Protein AF-A0A2U3L285-F1 (afdb_monomer_lite)

Sequence (364 aa):
MKWLCEEKPSSVILSGVHSALFYQIPLDRLFTEQEVDEFVSLYQDPGAAEADLHRFFEANPKFLYVLGAYNGAVSELSFRSTRKDVAGRDTDLRLDFLLRHQRGAWDVVELKKPYPRRQGSYIVGPAARRKFSNDVMDAVAQLTTYLDELDRDSVRQELQRAGITVSYPQGIIIIGRDAELPSDERRALERNLPRSTKLVTYDDLLDLAKARTLVVTTYHLFRPLLDDDISGIPLTSFECLARAAELVARSQPPDESVCREIIQLVIRPIQVIQSNWQLSVAHFTSDDGDDRAIAQSDYSDVETHILSLERNWGCANLGRFLRFGRQSWNMRIQFDELVMAVSEQVGRFLQQNRRDAGEQVSRF

Radius of gyration: 27.24 Å; chains: 1; bounding box: 85×62×64 Å

Secondary structure (DSSP, 8-state):
--PPPPPPPPPP---S-------PPPGGGSPPHHHHHHHHHHHH-TT--HHHHHHHHHH-GGGGGGGTTEEEEEES-EEEEEEE-TTS-EEEEE-SEEEEETTS-EEEEEE--SS-SSSS-SEES-GGG-EE-HHHHHHHHHHHHHHHHHTSHHHHHHHHHTT---SS--EEEE---TTTS-HHHHHHHHTTS-TTEEEE-HHHHHHHHHHHHHHHHHHHHHHHHHTTT-TT----HHHHHHHHHHHHHHSSPPPHHHHHHHIIIIIHHHHHHHHHHHHHHHHHTTS---TTSSTTSS-HHHHHHHHHHHHHH--HHHHHHHHHTTS-S-HHHHHHHHHHHHHHHHHHHHHHHHHHHHHHHTT-

Foldseek 3Di:
DDDDDDDDDDDDDDPDDPPPPPPDDPPLLADDPVLLVVLVVQQPDPPHDLVNVLVSCVVVVSLVCLVDQFDDKDAFDKDWFPDADPVRHTDIATFGMWTQHPVGAIAGEAEDHQDDPDPAAQWDDDPVDIAGDPSVVVSLVSQVSVQVRCPDPVNQVVVVVVVRHHDLHAYEYEYHACVRVPPVSNVVRCVVGDPSYYYHYSVNSSLSNVLRNLVPVLCVVLVVVVPPPDPDDPDDSVNSLVSVVVVCVVDPDDPPVVVVVNCVSRVVNVVSVVVVVVVVVVVVVPDDDDDPPPPPPPCPVVVVVVVVVCVVPVCPPVVVVVVVVVDDPDPPVVVVVVVVVVVVVVVVVVVVVVVVVVVVVVVD

pLDDT: mean 72.13, std 25.25, range [31.56, 98.75]

Structure (mmCIF, N/CA/C/O backbone):
data_AF-A0A2U3L285-F1
#
_entry.id   AF-A0A2U3L285-F1
#
loop_
_atom_site.group_PDB
_atom_site.id
_atom_site.type_symbol
_atom_site.label_atom_id
_atom_site.label_alt_id
_atom_site.label_comp_id
_atom_site.label_asym_id
_atom_site.label_entity_id
_atom_site.label_seq_id
_atom_site.pdbx_PDB_ins_code
_atom_site.Cartn_x
_atom_site.Cartn_y
_atom_site.Cartn_z
_atom_site.occupancy
_atom_site.B_iso_or_equiv
_atom_site.auth_seq_id
_atom_site.auth_comp_id
_atom_site.auth_asym_id
_atom_site.auth_atom_id
_atom_site.pdbx_PDB_model_num
ATOM 1 N N . MET A 1 1 ? 22.436 22.367 29.235 1.00 36.06 1 MET A N 1
ATOM 2 C CA . MET A 1 1 ? 21.034 22.087 29.612 1.00 36.06 1 MET A CA 1
ATOM 3 C C . MET A 1 1 ? 20.988 20.717 30.259 1.00 36.06 1 MET A C 1
ATOM 5 O O . MET A 1 1 ? 21.432 19.758 29.647 1.00 36.06 1 MET A O 1
ATOM 9 N N . LYS A 1 2 ? 20.577 20.670 31.526 1.00 32.53 2 LYS A N 1
ATOM 10 C CA . LYS A 1 2 ? 20.613 19.505 32.415 1.00 32.53 2 LYS A CA 1
ATOM 11 C C . LYS A 1 2 ? 19.197 18.917 32.413 1.00 32.53 2 LYS A C 1
ATOM 13 O O . LYS A 1 2 ? 18.292 19.596 32.885 1.00 32.53 2 LYS A O 1
ATOM 18 N N . TRP A 1 3 ? 18.996 17.739 31.829 1.00 37.44 3 TRP A N 1
ATOM 19 C CA . TRP A 1 3 ? 17.708 17.042 31.893 1.00 37.44 3 TRP A CA 1
ATOM 20 C C . TRP A 1 3 ? 17.700 16.125 33.118 1.00 37.44 3 TRP A C 1
ATOM 22 O O . TRP A 1 3 ? 18.643 15.367 33.341 1.00 37.44 3 TRP A O 1
ATOM 32 N N . LEU A 1 4 ? 16.677 16.306 33.953 1.00 37.25 4 LEU A N 1
ATOM 33 C CA . LEU A 1 4 ? 16.418 15.579 35.192 1.00 37.25 4 LEU A CA 1
ATOM 34 C C . LEU A 1 4 ? 15.958 14.150 34.872 1.00 37.25 4 LEU A C 1
ATOM 36 O O . LEU A 1 4 ? 15.103 13.957 34.013 1.00 37.25 4 LEU A O 1
ATOM 40 N N . CYS A 1 5 ? 16.532 13.169 35.574 1.00 35.41 5 CYS A N 1
ATOM 41 C CA . CYS A 1 5 ? 16.035 11.797 35.617 1.00 35.41 5 CYS A CA 1
ATOM 42 C C . CYS A 1 5 ? 14.678 11.768 36.329 1.00 35.41 5 CYS A C 1
ATOM 44 O O . CYS A 1 5 ? 14.598 12.146 37.496 1.00 35.41 5 CYS A O 1
ATOM 46 N N . GLU A 1 6 ? 13.645 11.281 35.647 1.00 37.75 6 GLU A N 1
ATOM 47 C CA . GLU A 1 6 ? 12.403 10.838 36.280 1.00 37.75 6 GLU A CA 1
ATOM 48 C C . GLU A 1 6 ? 12.611 9.466 36.936 1.00 37.75 6 GLU A C 1
ATOM 50 O O . GLU A 1 6 ? 13.206 8.550 36.358 1.00 37.75 6 GLU A O 1
ATOM 55 N N . GLU A 1 7 ? 12.141 9.345 38.176 1.00 35.88 7 GLU A N 1
ATOM 56 C CA . GLU A 1 7 ? 12.157 8.119 38.967 1.00 35.88 7 GLU A CA 1
ATOM 57 C C . GLU A 1 7 ? 11.186 7.080 38.383 1.00 35.88 7 GLU A C 1
ATOM 59 O O . GLU A 1 7 ? 10.030 7.373 38.079 1.00 35.88 7 GLU A O 1
ATOM 64 N N . LYS A 1 8 ? 11.654 5.833 38.244 1.00 36.62 8 LYS A N 1
ATOM 65 C CA . LYS A 1 8 ? 10.809 4.686 37.886 1.00 36.62 8 LYS A CA 1
ATOM 66 C C . LYS A 1 8 ? 9.887 4.328 39.058 1.00 36.62 8 LYS A C 1
ATOM 68 O O . LYS A 1 8 ? 10.398 4.158 40.165 1.00 36.62 8 LYS A O 1
ATOM 73 N N . PRO A 1 9 ? 8.585 4.081 38.837 1.00 34.41 9 PRO A N 1
ATOM 74 C CA . PRO A 1 9 ? 7.753 3.466 39.859 1.00 34.41 9 PRO A CA 1
ATOM 75 C C . PRO A 1 9 ? 8.115 1.983 40.024 1.00 34.41 9 PRO A C 1
ATOM 77 O O . PRO A 1 9 ? 8.275 1.238 39.054 1.00 34.41 9 PRO A O 1
ATOM 80 N N . SER A 1 10 ? 8.247 1.576 41.282 1.00 36.00 10 SER A N 1
ATOM 81 C CA . SER A 1 10 ? 8.492 0.210 41.740 1.00 36.00 10 SER A CA 1
ATOM 82 C C . SER A 1 10 ? 7.378 -0.735 41.281 1.00 36.00 10 SER A C 1
ATOM 84 O O . SER A 1 10 ? 6.222 -0.556 41.662 1.00 36.00 10 SER A O 1
ATOM 86 N N . SER A 1 11 ? 7.708 -1.765 40.498 1.00 33.81 11 SER A N 1
ATOM 87 C CA . SER A 1 11 ? 6.777 -2.853 40.194 1.00 33.81 11 SER A CA 1
ATOM 88 C C . SER A 1 11 ? 6.825 -3.922 41.289 1.00 33.81 11 SER A C 1
ATOM 90 O O . SER A 1 11 ? 7.881 -4.449 41.639 1.00 33.81 11 SER A O 1
ATOM 92 N N . VAL A 1 12 ? 5.654 -4.248 41.834 1.00 31.56 12 VAL A N 1
ATOM 93 C CA . VAL A 1 12 ? 5.441 -5.415 42.695 1.00 31.56 12 VAL A CA 1
ATOM 94 C C . VAL A 1 12 ? 5.376 -6.645 41.791 1.00 31.56 12 VAL A C 1
ATOM 96 O O . VAL A 1 12 ? 4.501 -6.742 40.933 1.00 31.56 12 VAL A O 1
ATOM 99 N N . ILE A 1 13 ? 6.314 -7.577 41.962 1.00 36.91 13 ILE A N 1
ATOM 100 C CA . ILE A 1 13 ? 6.308 -8.866 41.264 1.00 36.91 13 ILE A CA 1
ATOM 101 C C . ILE A 1 13 ? 5.374 -9.801 42.035 1.00 36.91 13 ILE A C 1
ATOM 103 O O . ILE A 1 13 ? 5.749 -10.337 43.076 1.00 36.91 13 ILE A O 1
ATOM 107 N N . LEU A 1 14 ? 4.155 -9.997 41.529 1.00 34.69 14 LEU A N 1
ATOM 108 C CA . LEU A 1 14 ? 3.308 -11.117 41.935 1.00 34.69 14 LEU A CA 1
ATOM 109 C C . LEU A 1 14 ? 3.697 -12.340 41.099 1.00 34.69 14 LEU A C 1
ATOM 111 O O . LEU A 1 14 ? 3.414 -12.420 39.906 1.00 34.69 14 LEU A O 1
ATOM 115 N N . SER A 1 15 ? 4.398 -13.279 41.729 1.00 40.31 15 SER A N 1
ATOM 116 C CA . SER A 1 15 ? 4.707 -14.589 41.160 1.00 40.31 15 SER A CA 1
ATOM 117 C C . SER A 1 15 ? 3.445 -15.456 41.101 1.00 40.31 15 SER A C 1
ATOM 119 O O . SER A 1 15 ? 2.849 -15.720 42.143 1.00 40.31 15 SER A O 1
ATOM 121 N N . GLY A 1 16 ? 3.100 -15.966 39.915 1.00 46.84 16 GLY A N 1
ATOM 122 C CA . GLY A 1 16 ? 2.351 -17.225 39.809 1.00 46.84 16 GLY A CA 1
ATOM 123 C C . GLY A 1 16 ? 0.902 -17.190 39.317 1.00 46.84 16 GLY A C 1
ATOM 124 O O . GLY A 1 16 ? 0.157 -18.096 39.668 1.00 46.84 16 GLY A O 1
ATOM 125 N N . VAL A 1 17 ? 0.487 -16.229 38.485 1.00 44.59 17 VAL A N 1
ATOM 126 C CA . VAL A 1 17 ? -0.762 -16.370 37.708 1.00 44.59 17 VAL A CA 1
ATOM 127 C C . VAL A 1 17 ? -0.432 -16.142 36.241 1.00 44.59 17 VAL A C 1
ATOM 129 O O . VAL A 1 17 ? 0.084 -15.082 35.885 1.00 44.59 17 VAL A O 1
ATOM 132 N N . HIS A 1 18 ? -0.678 -17.150 35.399 1.00 43.28 18 HIS A N 1
ATOM 133 C CA . HIS A 1 18 ? -0.553 -17.038 33.950 1.00 43.28 18 HIS A CA 1
ATOM 134 C C . HIS A 1 18 ? -1.404 -15.856 33.487 1.00 43.28 18 HIS A C 1
ATOM 136 O O . HIS A 1 18 ? -2.629 -15.938 33.443 1.00 43.28 18 HIS A O 1
ATOM 142 N N . SER A 1 19 ? -0.750 -14.728 33.203 1.00 46.88 19 SER A N 1
ATOM 143 C CA . SER A 1 19 ? -1.409 -13.564 32.629 1.00 46.88 19 SER A CA 1
ATOM 144 C C . SER A 1 19 ? -1.884 -13.964 31.245 1.00 46.88 19 SER A C 1
ATOM 146 O O . SER A 1 19 ? -1.107 -13.957 30.290 1.00 46.88 19 SER A O 1
ATOM 148 N N . ALA A 1 20 ? -3.155 -14.350 31.145 1.00 50.00 20 ALA A N 1
ATOM 149 C CA . ALA A 1 20 ? -3.854 -14.357 29.878 1.00 50.00 20 ALA A CA 1
ATOM 150 C C . ALA A 1 20 ? -3.622 -12.974 29.261 1.00 50.00 20 ALA A C 1
ATOM 152 O O . ALA A 1 20 ? -3.962 -11.950 29.858 1.00 50.00 20 ALA A O 1
ATOM 153 N N . LEU A 1 21 ? -2.936 -12.934 28.120 1.00 45.53 21 LEU A N 1
ATOM 154 C CA . LEU A 1 21 ? -2.690 -11.700 27.389 1.00 45.53 21 LEU A CA 1
ATOM 155 C C . LEU A 1 21 ? -4.039 -11.211 26.859 1.00 45.53 21 LEU A C 1
ATOM 157 O O . LEU A 1 21 ? -4.455 -11.563 25.758 1.00 45.53 21 LEU A O 1
ATOM 161 N N . PHE A 1 22 ? -4.747 -10.424 27.668 1.00 53.19 22 PHE A N 1
ATOM 162 C CA . PHE A 1 22 ? -5.946 -9.724 27.238 1.00 53.19 22 PHE A CA 1
ATOM 163 C C . PHE A 1 22 ? -5.522 -8.673 26.214 1.00 53.19 22 PHE A C 1
ATOM 165 O O . PHE A 1 22 ? -4.976 -7.624 26.558 1.00 53.19 22 PHE A O 1
ATOM 172 N N . TYR A 1 23 ? -5.735 -8.975 24.935 1.00 63.00 23 TYR A N 1
ATOM 173 C CA . TYR A 1 23 ? -5.506 -8.017 23.865 1.00 63.00 23 TYR A CA 1
ATOM 174 C C . TYR A 1 23 ? -6.621 -6.970 23.908 1.00 63.00 23 TYR A C 1
ATOM 176 O O . TYR A 1 23 ? -7.725 -7.192 23.413 1.00 63.00 23 TYR A O 1
ATOM 184 N N . GLN A 1 24 ? -6.350 -5.832 24.545 1.00 72.56 24 GLN A N 1
ATOM 185 C CA . GLN A 1 24 ? -7.253 -4.689 24.497 1.00 72.56 24 GLN A CA 1
ATOM 186 C C . GLN A 1 24 ? -7.110 -4.017 23.133 1.00 72.56 24 GLN A C 1
ATOM 188 O O . GLN A 1 24 ? -6.035 -3.525 22.788 1.00 72.56 24 GLN A O 1
ATOM 193 N N . ILE A 1 25 ? -8.191 -4.007 22.352 1.00 79.06 25 ILE A N 1
ATOM 194 C CA . ILE A 1 25 ? -8.276 -3.214 21.125 1.00 79.06 25 ILE A CA 1
ATOM 195 C C . ILE A 1 25 ? -8.768 -1.820 21.529 1.00 79.06 25 ILE A C 1
ATOM 197 O O . ILE A 1 25 ? -9.888 -1.708 22.030 1.00 79.06 25 ILE A O 1
ATOM 201 N N . PRO A 1 26 ? -7.964 -0.760 21.344 1.00 83.06 26 PRO A N 1
ATOM 202 C CA . PRO A 1 26 ? -8.412 0.607 21.583 1.00 83.06 26 PRO A CA 1
ATOM 203 C C . PRO A 1 26 ? -9.659 0.944 20.750 1.00 83.06 26 PRO A C 1
ATOM 205 O O . PRO A 1 26 ? -9.755 0.527 19.594 1.00 83.06 26 PRO A O 1
ATOM 208 N N . LEU A 1 27 ? -10.610 1.694 21.322 1.00 81.88 27 LEU A N 1
ATOM 209 C CA . LEU A 1 27 ? -11.886 2.011 20.659 1.00 81.88 27 LEU A CA 1
ATOM 210 C C . LEU A 1 27 ? -11.698 2.777 19.338 1.00 81.88 27 LEU A C 1
ATOM 212 O O . LEU A 1 27 ? -12.462 2.587 18.399 1.00 81.88 27 LEU A O 1
ATOM 216 N N . ASP A 1 28 ? -10.647 3.589 19.234 1.00 84.50 28 ASP A N 1
ATOM 217 C CA . ASP A 1 28 ? -10.259 4.323 18.023 1.00 84.50 28 ASP A CA 1
ATOM 218 C C . ASP A 1 28 ? -9.787 3.411 16.878 1.00 84.50 28 ASP A C 1
ATOM 220 O O . ASP A 1 28 ? -9.695 3.847 15.731 1.00 84.50 28 ASP A O 1
ATOM 224 N N . ARG A 1 29 ? -9.524 2.127 17.154 1.00 87.12 29 ARG A N 1
ATOM 225 C CA . ARG A 1 29 ? -9.200 1.114 16.135 1.00 87.12 29 ARG A CA 1
ATOM 226 C C . ARG A 1 29 ? -10.405 0.330 15.637 1.00 87.12 29 ARG A C 1
ATOM 228 O O . ARG A 1 29 ? -10.240 -0.542 14.784 1.00 87.12 29 ARG A O 1
ATOM 235 N N . LEU A 1 30 ? -11.581 0.598 16.186 1.00 89.31 30 LEU A N 1
ATOM 236 C CA . LEU A 1 30 ? -12.820 -0.044 15.781 1.00 89.31 30 LEU A CA 1
ATOM 237 C C . LEU A 1 30 ? -13.414 0.693 14.589 1.00 89.31 30 LEU A C 1
ATOM 239 O O . LEU A 1 30 ? -13.241 1.904 14.454 1.00 89.31 30 LEU A O 1
ATOM 243 N N . PHE A 1 31 ? -14.108 -0.036 13.724 1.00 92.31 31 PHE A N 1
ATOM 244 C CA . PHE A 1 31 ? -14.738 0.534 12.539 1.00 92.31 31 PHE A CA 1
ATOM 245 C C . PHE A 1 31 ? -16.209 0.811 12.814 1.00 92.31 31 PHE A C 1
ATOM 247 O O . PHE A 1 31 ? -16.916 -0.030 13.372 1.00 92.31 31 PHE A O 1
ATOM 254 N N . THR A 1 32 ? -16.662 1.987 12.407 1.00 90.94 32 THR A N 1
ATOM 255 C CA . THR A 1 32 ? -18.086 2.294 12.305 1.00 90.94 32 THR A CA 1
ATOM 256 C C . THR A 1 32 ? -18.655 1.678 11.028 1.00 90.94 32 THR A C 1
ATOM 258 O O . THR A 1 32 ? -17.924 1.428 10.070 1.00 90.94 32 THR A O 1
ATOM 261 N N . GLU A 1 33 ? -19.965 1.439 11.000 1.00 88.94 33 GLU A N 1
ATOM 262 C CA . GLU A 1 33 ? -20.656 0.963 9.794 1.00 88.94 33 GLU A CA 1
ATOM 263 C C . GLU A 1 33 ? -20.477 1.947 8.628 1.00 88.94 33 GLU A C 1
ATOM 265 O O . GLU A 1 33 ? -20.114 1.541 7.530 1.00 88.94 33 GLU A O 1
ATOM 270 N N . GLN A 1 34 ? -20.580 3.251 8.907 1.00 92.94 34 GLN A N 1
ATOM 271 C CA . GLN A 1 34 ? -20.397 4.308 7.913 1.00 92.94 34 GLN A CA 1
ATOM 272 C C . GLN A 1 34 ? -19.009 4.281 7.254 1.00 92.94 34 GLN A C 1
ATOM 274 O O . GLN A 1 34 ? -18.918 4.405 6.037 1.00 92.94 34 GLN A O 1
ATOM 279 N N . GLU A 1 35 ? -17.930 4.106 8.024 1.00 95.25 35 GLU A N 1
ATOM 280 C CA . GLU A 1 35 ? -16.570 4.021 7.464 1.00 95.25 35 GLU A CA 1
ATOM 281 C C . GLU A 1 35 ? -16.388 2.776 6.587 1.00 95.25 35 GLU A C 1
ATOM 283 O O . GLU A 1 35 ? -15.675 2.817 5.585 1.00 95.25 35 GLU A O 1
ATOM 288 N N . VAL A 1 36 ? -17.018 1.657 6.965 1.00 95.56 36 VAL A N 1
ATOM 289 C CA . VAL A 1 36 ? -16.997 0.425 6.168 1.00 95.56 36 VAL A CA 1
ATOM 290 C C . VAL A 1 36 ? -17.770 0.622 4.866 1.00 95.56 36 VAL A C 1
ATOM 292 O O . VAL A 1 36 ? -17.262 0.256 3.808 1.00 95.56 36 VAL A O 1
ATOM 295 N N . ASP A 1 37 ? -18.950 1.234 4.916 1.00 95.94 37 ASP A N 1
ATOM 296 C CA . ASP A 1 37 ? -19.772 1.499 3.732 1.00 95.94 37 ASP A CA 1
ATOM 297 C C . ASP A 1 37 ? -19.118 2.511 2.784 1.00 95.94 37 ASP A C 1
ATOM 299 O O . ASP A 1 37 ? -19.163 2.334 1.563 1.00 95.94 37 ASP A O 1
ATOM 303 N N . GLU A 1 38 ? -18.466 3.543 3.326 1.00 97.56 38 GLU A N 1
ATOM 304 C CA . GLU A 1 38 ? -17.671 4.497 2.550 1.00 97.56 38 GLU A CA 1
ATOM 305 C C . GLU A 1 38 ? -16.506 3.788 1.851 1.00 97.56 38 GLU A C 1
ATOM 307 O O . GLU A 1 38 ? -16.334 3.945 0.639 1.00 97.56 38 GLU A O 1
ATOM 312 N N . PHE A 1 39 ? -15.758 2.945 2.575 1.00 98.12 39 PHE A N 1
ATOM 313 C CA . PHE A 1 39 ? -14.674 2.155 1.992 1.00 98.12 39 PHE A CA 1
ATOM 314 C C . PHE A 1 39 ? -15.177 1.265 0.853 1.00 98.12 39 PHE A C 1
ATOM 316 O O . PHE A 1 39 ? -14.605 1.275 -0.238 1.00 98.12 39 PHE A O 1
ATOM 323 N N . VAL A 1 40 ? -16.266 0.525 1.093 1.00 97.94 40 VAL A N 1
ATOM 324 C CA . VAL A 1 40 ? -16.889 -0.370 0.108 1.00 97.94 40 VAL A CA 1
ATOM 325 C C . VAL A 1 40 ? -17.327 0.398 -1.129 1.00 97.94 40 VAL A C 1
ATOM 327 O O . VAL A 1 40 ? -16.983 0.001 -2.240 1.00 97.94 40 VAL A O 1
ATOM 330 N N . SER A 1 41 ? -18.035 1.510 -0.943 1.00 98.06 41 SER A N 1
ATOM 331 C CA . SER A 1 41 ? -18.487 2.362 -2.045 1.00 98.06 41 SER A CA 1
ATOM 332 C C . SER A 1 41 ? -17.308 2.846 -2.886 1.00 98.06 41 SER A C 1
ATOM 334 O O . SER A 1 41 ? -17.378 2.840 -4.114 1.00 98.06 41 SER A O 1
ATOM 336 N N . LEU A 1 42 ? -16.205 3.205 -2.227 1.00 97.88 42 LEU A N 1
ATOM 337 C CA . LEU A 1 42 ? -15.024 3.744 -2.876 1.00 97.88 42 LEU A CA 1
ATOM 338 C C . LEU A 1 42 ? -14.265 2.703 -3.707 1.00 97.88 42 LEU A C 1
ATOM 340 O O . LEU A 1 42 ? -13.983 2.955 -4.875 1.00 97.88 42 LEU A O 1
ATOM 344 N N . TYR A 1 43 ? -13.925 1.535 -3.151 1.00 96.62 43 TYR A N 1
ATOM 345 C CA . TYR A 1 43 ? -13.143 0.552 -3.916 1.00 96.62 43 TYR A CA 1
ATOM 346 C C . TYR A 1 43 ? -13.993 -0.214 -4.945 1.00 96.62 43 TYR A C 1
ATOM 348 O O . TYR A 1 43 ? -13.449 -0.790 -5.891 1.00 96.62 43 TYR A O 1
ATOM 356 N N . GLN A 1 44 ? -15.321 -0.235 -4.785 1.00 96.88 44 GLN A N 1
ATOM 357 C CA . GLN A 1 44 ? -16.221 -0.840 -5.765 1.00 96.88 44 GLN A CA 1
ATOM 358 C C . GLN A 1 44 ? -16.485 0.056 -6.972 1.00 96.88 44 GLN A C 1
ATOM 360 O O . GLN A 1 44 ? -16.833 -0.492 -8.019 1.00 96.88 44 GLN A O 1
ATOM 365 N N . ASP A 1 45 ? -16.287 1.372 -6.877 1.00 97.06 45 ASP A N 1
ATOM 366 C CA . ASP A 1 45 ? -16.431 2.280 -8.012 1.00 97.06 45 ASP A CA 1
ATOM 367 C C . ASP A 1 45 ? -15.290 2.078 -9.035 1.00 97.06 45 ASP A C 1
ATOM 369 O O . ASP A 1 45 ? -14.129 2.385 -8.745 1.00 97.06 45 ASP A O 1
ATOM 373 N N . PRO A 1 46 ? -15.574 1.606 -10.267 1.00 94.88 46 PRO A N 1
ATOM 374 C CA . PRO A 1 46 ? -14.560 1.491 -11.317 1.00 94.88 46 PRO A CA 1
ATOM 375 C C . PRO A 1 46 ? -13.955 2.835 -11.741 1.00 94.88 46 PRO A C 1
ATOM 377 O O . PRO A 1 46 ? -12.883 2.865 -12.354 1.00 94.88 46 PRO A O 1
ATOM 380 N N . GLY A 1 47 ? -14.645 3.939 -11.442 1.00 95.62 47 GLY A N 1
ATOM 381 C CA . GLY A 1 47 ? -14.193 5.307 -11.660 1.00 95.62 47 GLY A CA 1
ATOM 382 C C . GLY A 1 47 ? -13.242 5.837 -10.587 1.00 95.62 47 GLY A C 1
ATOM 383 O O . GLY A 1 47 ? -12.575 6.841 -10.853 1.00 95.62 47 GLY A O 1
ATOM 384 N N . ALA A 1 48 ? -13.121 5.167 -9.435 1.00 96.25 48 ALA A N 1
ATOM 385 C CA . ALA A 1 48 ? -12.297 5.639 -8.329 1.00 96.25 48 ALA A CA 1
ATOM 386 C C . ALA A 1 48 ? -10.833 5.826 -8.754 1.00 96.25 48 ALA A C 1
ATOM 388 O O . ALA A 1 48 ? -10.186 4.953 -9.358 1.00 96.25 48 ALA A O 1
ATOM 389 N N . ALA A 1 49 ? -10.287 7.001 -8.451 1.00 96.56 49 ALA A N 1
ATOM 390 C CA . ALA A 1 49 ? -8.876 7.273 -8.629 1.00 96.56 49 ALA A CA 1
ATOM 391 C C . ALA A 1 49 ? -8.075 6.741 -7.436 1.00 96.56 49 ALA A C 1
ATOM 393 O O . ALA A 1 49 ? -8.552 6.650 -6.309 1.00 96.56 49 ALA A O 1
ATOM 394 N N . GLU A 1 50 ? -6.795 6.460 -7.673 1.00 97.19 50 GLU A N 1
ATOM 395 C CA . GLU A 1 50 ? -5.847 6.096 -6.610 1.00 97.19 50 GLU A CA 1
ATOM 396 C C . GLU A 1 50 ? -5.754 7.199 -5.541 1.00 97.19 50 GLU A C 1
ATOM 398 O O . GLU A 1 50 ? -5.678 6.912 -4.353 1.00 97.19 50 GLU A O 1
ATOM 403 N N . ALA A 1 51 ? -5.880 8.466 -5.953 1.00 98.00 51 ALA A N 1
ATOM 404 C CA . ALA A 1 51 ? -5.931 9.613 -5.051 1.00 98.00 51 ALA A CA 1
ATOM 405 C C . ALA A 1 51 ? -7.164 9.613 -4.128 1.00 98.00 51 ALA A C 1
ATOM 407 O O . ALA A 1 51 ? -7.085 10.123 -3.013 1.00 98.00 51 ALA A O 1
ATOM 408 N N . ASP A 1 52 ? -8.297 9.053 -4.562 1.00 98.19 52 ASP A N 1
ATOM 409 C CA . ASP A 1 52 ? -9.486 8.949 -3.710 1.00 98.19 52 ASP A CA 1
ATOM 410 C C . ASP A 1 52 ? -9.246 7.933 -2.587 1.00 98.19 52 ASP A C 1
ATOM 412 O O . ASP A 1 52 ? -9.496 8.229 -1.420 1.00 98.19 52 ASP A O 1
ATOM 416 N N . LEU A 1 53 ? -8.660 6.780 -2.929 1.00 98.38 53 LEU A N 1
ATOM 417 C CA . LEU A 1 53 ? -8.256 5.744 -1.970 1.00 98.38 53 LEU A CA 1
ATOM 418 C C . LEU A 1 53 ? -7.183 6.248 -1.005 1.00 98.38 53 LEU A C 1
ATOM 420 O O . LEU A 1 53 ? -7.267 5.986 0.192 1.00 98.38 53 LEU A O 1
ATOM 424 N N . HIS A 1 54 ? -6.206 7.005 -1.507 1.00 98.56 54 HIS A N 1
ATOM 425 C CA . HIS A 1 54 ? -5.194 7.639 -0.668 1.00 98.56 54 HIS A CA 1
ATOM 426 C C . HIS A 1 54 ? -5.853 8.549 0.374 1.00 98.56 54 HIS A C 1
ATOM 428 O O . HIS A 1 54 ? -5.664 8.337 1.570 1.00 98.56 54 HIS A O 1
ATOM 434 N N . ARG A 1 55 ? -6.697 9.498 -0.056 1.00 98.56 55 ARG A N 1
ATOM 435 C CA . ARG A 1 55 ? -7.411 10.407 0.859 1.00 98.56 55 ARG A CA 1
ATOM 436 C C . ARG A 1 55 ? -8.239 9.652 1.893 1.00 98.56 55 ARG A C 1
ATOM 438 O O . ARG A 1 55 ? -8.246 10.030 3.062 1.00 98.56 55 ARG A O 1
ATOM 445 N N . PHE A 1 56 ? -8.896 8.568 1.482 1.00 98.50 56 PHE A N 1
ATOM 446 C CA . PHE A 1 56 ? -9.649 7.723 2.401 1.00 98.50 56 PHE A CA 1
ATOM 447 C C . PHE A 1 56 ? -8.756 7.099 3.481 1.00 98.50 56 PHE A C 1
ATOM 449 O O . PHE A 1 56 ? -9.085 7.190 4.662 1.00 98.50 56 PHE A O 1
ATOM 456 N N . PHE A 1 57 ? -7.621 6.495 3.115 1.00 98.50 57 PHE A N 1
ATOM 457 C CA . PHE A 1 57 ? -6.717 5.873 4.090 1.00 98.50 57 PHE A CA 1
ATOM 458 C C . PHE A 1 57 ? -5.946 6.882 4.943 1.00 98.50 57 PHE A C 1
ATOM 460 O O . PHE A 1 57 ? -5.604 6.571 6.081 1.00 98.50 57 PHE A O 1
ATOM 467 N N . GLU A 1 58 ? -5.700 8.086 4.433 1.00 98.25 58 GLU A N 1
ATOM 468 C CA . GLU A 1 58 ? -5.135 9.183 5.217 1.00 98.25 58 GLU A CA 1
ATOM 469 C C . GLU A 1 58 ? -6.109 9.640 6.311 1.00 98.25 58 GLU A C 1
ATOM 471 O O . GLU A 1 58 ? -5.708 9.804 7.464 1.00 98.25 58 GLU A O 1
ATOM 476 N N . ALA A 1 59 ? -7.398 9.767 5.979 1.00 97.88 59 ALA A N 1
ATOM 477 C CA . ALA A 1 59 ? -8.445 10.074 6.951 1.00 97.88 59 ALA A CA 1
ATOM 478 C C . ALA A 1 59 ? -8.745 8.892 7.894 1.00 97.88 59 ALA A C 1
ATOM 480 O O . ALA A 1 59 ? -9.078 9.098 9.061 1.00 97.88 59 ALA A O 1
ATOM 481 N N . ASN A 1 60 ? -8.592 7.653 7.411 1.00 97.69 60 ASN A N 1
ATOM 482 C CA . ASN A 1 60 ? -8.956 6.424 8.119 1.00 97.69 60 ASN A CA 1
ATOM 483 C C . ASN A 1 60 ? -7.788 5.414 8.204 1.00 97.69 60 ASN A C 1
ATOM 485 O O . ASN A 1 60 ? -7.920 4.263 7.764 1.00 97.69 60 ASN A O 1
ATOM 489 N N . PRO A 1 61 ? -6.648 5.762 8.833 1.00 97.75 61 PRO A N 1
ATOM 490 C CA . PRO A 1 61 ? -5.440 4.927 8.808 1.00 97.75 61 PRO A CA 1
ATOM 491 C C . PRO A 1 61 ? -5.608 3.589 9.542 1.00 97.75 61 PRO A C 1
ATOM 493 O O . PRO A 1 61 ? -4.832 2.654 9.337 1.00 97.75 61 PRO A O 1
ATOM 496 N N . LYS A 1 62 ? -6.654 3.445 10.367 1.00 96.31 62 LYS A N 1
ATOM 497 C CA . LYS A 1 62 ? -6.998 2.182 11.033 1.00 96.31 62 LYS A CA 1
ATOM 498 C C . LYS A 1 62 ? -7.302 1.037 10.067 1.00 96.31 62 LYS A C 1
ATOM 500 O O . LYS A 1 62 ? -7.046 -0.109 10.437 1.00 96.31 62 LYS A O 1
ATOM 505 N N . PHE A 1 63 ? -7.743 1.326 8.837 1.00 97.62 63 PHE A N 1
ATOM 506 C CA . PHE A 1 63 ? -7.843 0.309 7.787 1.00 97.62 63 PHE A CA 1
ATOM 507 C C . PHE A 1 63 ? -6.472 -0.252 7.414 1.00 97.62 63 PHE A C 1
ATOM 509 O O . PHE A 1 63 ? -6.344 -1.451 7.226 1.00 97.62 63 PHE A O 1
ATOM 516 N N . LEU A 1 64 ? -5.414 0.561 7.395 1.00 98.12 64 LEU A N 1
ATOM 517 C CA . LEU A 1 64 ? -4.058 0.064 7.145 1.00 98.12 64 LEU A CA 1
ATOM 518 C C . LEU A 1 64 ? -3.506 -0.704 8.355 1.00 98.12 64 LEU A C 1
ATOM 520 O O . LEU A 1 64 ? -2.755 -1.666 8.210 1.00 98.12 64 LEU A O 1
ATOM 524 N N . TYR A 1 65 ? -3.938 -0.361 9.572 1.00 96.88 65 TYR A N 1
ATOM 525 C CA . TYR A 1 65 ? -3.533 -1.088 10.780 1.00 96.88 65 TYR A CA 1
ATOM 526 C C . TYR A 1 65 ? -4.104 -2.506 10.870 1.00 96.88 65 TYR A C 1
ATOM 528 O O . TYR A 1 65 ? -3.731 -3.250 11.783 1.00 96.88 65 TYR A O 1
ATOM 536 N N . VAL A 1 66 ? -5.018 -2.912 9.982 1.00 95.69 66 VAL A N 1
ATOM 537 C CA . VAL A 1 66 ? -5.499 -4.303 9.936 1.00 95.69 66 VAL A CA 1
ATOM 538 C C . VAL A 1 66 ? -4.491 -5.268 9.332 1.00 95.69 66 VAL A C 1
ATOM 540 O O . VAL A 1 66 ? -4.553 -6.460 9.615 1.00 95.69 66 VAL A O 1
ATOM 543 N N . LEU A 1 67 ? -3.506 -4.744 8.601 1.00 96.25 67 LEU A N 1
ATOM 544 C CA . LEU A 1 67 ? -2.466 -5.516 7.923 1.00 96.25 67 LEU A CA 1
ATOM 545 C C . LEU A 1 67 ? -1.466 -6.191 8.873 1.00 96.25 67 LEU A C 1
ATOM 547 O O . LEU A 1 67 ? -0.718 -7.070 8.445 1.00 96.25 67 LEU A O 1
ATOM 551 N N . GLY A 1 68 ? -1.430 -5.786 10.145 1.00 94.94 68 GLY A N 1
ATOM 552 C CA . GLY A 1 68 ? -0.480 -6.296 11.128 1.00 94.94 68 GLY A CA 1
ATOM 553 C C . GLY A 1 68 ? -0.555 -5.565 12.466 1.00 94.94 68 GLY A C 1
ATOM 554 O O . GLY A 1 68 ? -1.553 -4.925 12.800 1.00 94.94 68 GLY A O 1
ATOM 555 N N . ALA A 1 69 ? 0.518 -5.645 13.252 1.00 94.25 69 ALA A N 1
ATOM 556 C CA . ALA A 1 69 ? 0.629 -4.959 14.538 1.00 94.25 69 ALA A CA 1
ATOM 557 C C . ALA A 1 69 ? 1.137 -3.517 14.357 1.00 94.25 69 ALA A C 1
ATOM 559 O O . ALA A 1 69 ? 2.167 -3.132 14.909 1.00 94.25 69 ALA A O 1
ATOM 560 N N . TYR A 1 70 ? 0.415 -2.713 13.575 1.00 96.50 70 TYR A N 1
ATOM 561 C CA . TYR A 1 70 ? 0.759 -1.312 13.318 1.00 96.50 70 TYR A CA 1
ATOM 562 C C . TYR A 1 70 ? 0.078 -0.358 14.312 1.00 96.50 70 TYR A C 1
ATOM 564 O O . TYR A 1 70 ? -0.963 -0.669 14.904 1.00 96.50 70 TYR A O 1
ATOM 572 N N . ASN A 1 71 ? 0.695 0.796 14.566 1.00 95.62 71 ASN A N 1
ATOM 573 C CA . ASN A 1 71 ? 0.197 1.820 15.492 1.00 95.62 71 ASN A CA 1
ATOM 574 C C . ASN A 1 71 ? 0.483 3.266 15.069 1.00 95.62 71 ASN A C 1
ATOM 576 O O . ASN A 1 71 ? 0.446 4.172 15.903 1.00 95.62 71 ASN A O 1
ATOM 580 N N . GLY A 1 72 ? 0.808 3.471 13.802 1.00 96.81 72 GLY A N 1
ATOM 581 C CA . GLY A 1 72 ? 1.024 4.783 13.221 1.00 96.81 72 GLY A CA 1
ATOM 582 C C . GLY A 1 72 ? 1.118 4.664 11.711 1.00 96.81 72 GLY A C 1
ATOM 583 O O . GLY A 1 72 ? 1.529 3.619 11.204 1.00 96.81 72 GLY A O 1
ATOM 584 N N . ALA A 1 73 ? 0.737 5.726 11.018 1.00 98.19 73 ALA A N 1
ATOM 585 C CA . ALA A 1 73 ? 0.906 5.876 9.586 1.00 98.19 73 ALA A CA 1
ATOM 586 C C . ALA A 1 73 ? 1.462 7.274 9.294 1.00 98.19 73 ALA A C 1
ATOM 588 O O . ALA A 1 73 ? 1.163 8.221 10.022 1.00 98.19 73 ALA A O 1
ATOM 589 N N . VAL A 1 74 ? 2.273 7.390 8.247 1.00 98.25 74 VAL A N 1
ATOM 590 C CA . VAL A 1 74 ? 2.692 8.665 7.651 1.00 98.25 74 VAL A CA 1
ATOM 591 C C . VAL A 1 74 ? 2.361 8.585 6.170 1.00 98.25 74 VAL A C 1
ATOM 593 O O . VAL A 1 74 ? 2.831 7.659 5.510 1.00 98.25 74 VAL A O 1
ATOM 596 N N . SER A 1 75 ? 1.547 9.515 5.678 1.00 98.19 75 SER A N 1
ATOM 597 C CA . SER A 1 75 ? 1.198 9.656 4.263 1.00 98.19 75 SER A CA 1
ATOM 598 C C . SER A 1 75 ? 2.240 10.497 3.522 1.00 98.19 75 SER A C 1
ATOM 600 O O . SER A 1 75 ? 2.902 11.356 4.109 1.00 98.19 75 SER A O 1
ATOM 602 N N . GLU A 1 76 ? 2.388 10.241 2.223 1.00 96.69 76 GLU A N 1
ATOM 603 C CA . GLU A 1 76 ? 3.082 11.110 1.261 1.00 96.69 76 GLU A CA 1
ATOM 604 C C . GLU A 1 76 ? 4.540 11.472 1.607 1.00 96.69 76 GLU A C 1
ATOM 606 O O . GLU A 1 76 ? 5.058 12.510 1.171 1.00 96.69 76 GLU A O 1
ATOM 611 N N . LEU A 1 77 ? 5.236 10.616 2.363 1.00 97.12 77 LEU A N 1
ATOM 612 C CA . LEU A 1 77 ? 6.626 10.862 2.735 1.00 97.12 77 LEU A CA 1
ATOM 613 C C . LEU A 1 77 ? 7.499 10.922 1.480 1.00 97.12 77 LEU A C 1
ATOM 615 O O . LEU A 1 77 ? 7.596 9.951 0.728 1.00 97.12 77 LEU A O 1
ATOM 619 N N . SER A 1 78 ? 8.189 12.047 1.309 1.00 97.75 78 SER A N 1
ATOM 620 C CA . SER A 1 78 ? 9.165 12.235 0.242 1.00 97.75 78 SER A CA 1
ATOM 621 C C . SER A 1 78 ? 10.586 12.266 0.791 1.00 97.75 78 SER A C 1
ATOM 623 O O . SER A 1 78 ? 10.828 12.849 1.847 1.00 97.75 78 SER A O 1
ATOM 625 N N . PHE A 1 79 ? 11.525 11.658 0.073 1.00 97.06 79 PHE A N 1
ATOM 626 C CA . PHE A 1 79 ? 12.951 11.694 0.399 1.00 97.06 79 PHE A CA 1
ATOM 627 C C . PHE A 1 79 ? 13.793 11.693 -0.876 1.00 97.06 79 PHE A C 1
ATOM 629 O O . PHE A 1 79 ? 13.347 11.250 -1.941 1.00 97.06 79 PHE A O 1
ATOM 636 N N . ARG A 1 80 ? 15.028 12.187 -0.774 1.00 96.50 80 ARG A N 1
ATOM 637 C CA . ARG A 1 80 ? 15.918 12.265 -1.931 1.00 96.50 80 ARG A CA 1
ATOM 638 C C . ARG A 1 80 ? 16.443 10.881 -2.303 1.00 96.50 80 ARG A C 1
ATOM 640 O O . ARG A 1 80 ? 17.091 10.215 -1.497 1.00 96.50 80 ARG A O 1
ATOM 647 N N . SER A 1 81 ? 16.220 10.481 -3.550 1.00 96.50 81 SER A N 1
ATOM 648 C CA . SER A 1 81 ? 16.797 9.265 -4.119 1.00 96.50 81 SER A CA 1
ATOM 649 C C . SER A 1 81 ? 18.304 9.407 -4.286 1.00 96.50 81 SER A C 1
ATOM 651 O O . SER A 1 81 ? 18.810 10.450 -4.707 1.00 96.50 81 SER A O 1
ATOM 653 N N . THR A 1 82 ? 19.035 8.324 -4.048 1.00 94.88 82 THR A N 1
ATOM 654 C CA . THR A 1 82 ? 20.437 8.219 -4.473 1.00 94.88 82 THR A CA 1
ATOM 655 C C . THR A 1 82 ? 20.555 7.931 -5.973 1.00 94.88 82 THR A C 1
ATOM 657 O O . THR A 1 82 ? 21.628 8.106 -6.558 1.00 94.88 82 THR A O 1
ATOM 660 N N . ARG A 1 83 ? 19.451 7.532 -6.623 1.00 94.12 83 ARG A N 1
ATOM 661 C CA . ARG A 1 83 ? 19.379 7.302 -8.070 1.00 94.12 83 ARG A CA 1
ATOM 662 C C . ARG A 1 83 ? 19.152 8.616 -8.810 1.00 94.12 83 ARG A C 1
ATOM 664 O O . ARG A 1 83 ? 18.338 9.454 -8.422 1.00 94.12 83 ARG A O 1
ATOM 671 N N . LYS A 1 84 ? 19.860 8.764 -9.928 1.00 93.44 84 LYS A N 1
ATOM 672 C CA . LYS A 1 84 ? 19.651 9.855 -10.881 1.00 93.44 84 LYS A CA 1
ATOM 673 C C . LYS A 1 84 ? 18.640 9.440 -11.947 1.00 93.44 84 LYS A C 1
ATOM 675 O O . LYS A 1 84 ? 18.560 8.260 -12.291 1.00 93.44 84 LYS A O 1
ATOM 680 N N . ASP A 1 85 ? 17.898 10.403 -12.489 1.00 92.81 85 ASP A N 1
ATOM 681 C CA . ASP A 1 85 ? 17.063 10.159 -13.668 1.00 92.81 85 ASP A CA 1
ATOM 682 C C . ASP A 1 85 ? 17.909 9.926 -14.935 1.00 92.81 85 ASP A C 1
ATOM 684 O O . ASP A 1 85 ? 19.140 10.002 -14.927 1.00 92.81 85 ASP A O 1
ATOM 688 N N . VAL A 1 86 ? 17.237 9.672 -16.062 1.00 93.31 86 VAL A N 1
ATOM 689 C CA . VAL A 1 86 ? 17.879 9.455 -17.373 1.00 93.31 86 VAL A CA 1
ATOM 690 C C . VAL A 1 86 ? 18.727 10.658 -17.820 1.00 93.31 86 VAL A C 1
ATOM 692 O O . VAL A 1 86 ? 19.679 10.493 -18.578 1.00 93.31 86 VAL A O 1
ATOM 695 N N . ALA A 1 87 ? 18.412 11.863 -17.341 1.00 95.00 87 ALA A N 1
ATOM 696 C CA . ALA A 1 87 ? 19.154 13.089 -17.621 1.00 95.00 87 ALA A CA 1
ATOM 697 C C . ALA A 1 87 ? 20.248 13.385 -16.571 1.00 95.00 87 ALA A C 1
ATOM 699 O O . ALA A 1 87 ? 20.867 14.448 -16.619 1.00 95.00 87 ALA A O 1
ATO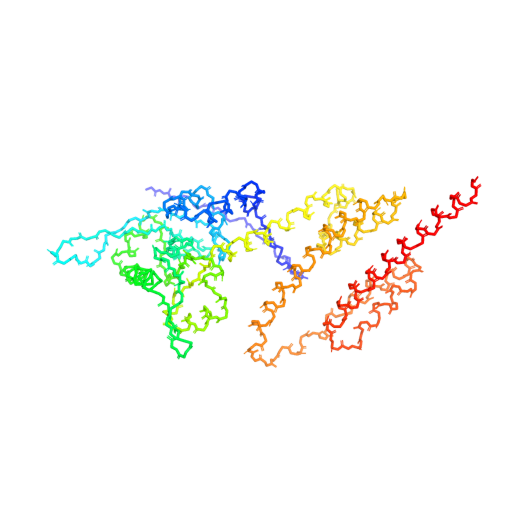M 700 N N . GLY A 1 88 ? 20.494 12.474 -15.623 1.00 95.25 88 GLY A N 1
ATOM 701 C CA . GLY A 1 88 ? 21.485 12.641 -14.561 1.00 95.25 88 GLY A CA 1
ATOM 702 C C . GLY A 1 88 ? 21.053 13.576 -13.424 1.00 95.25 88 GLY A C 1
ATOM 703 O O . GLY A 1 88 ? 21.894 13.968 -12.612 1.00 95.25 88 GLY A O 1
ATOM 704 N N . ARG A 1 89 ? 19.773 13.955 -13.347 1.00 95.31 89 ARG A N 1
ATOM 705 C CA . ARG A 1 89 ? 19.231 14.859 -12.322 1.00 95.31 89 ARG A CA 1
ATOM 706 C C . ARG A 1 89 ? 18.853 14.093 -11.061 1.00 95.31 89 ARG A C 1
ATOM 708 O O . ARG A 1 89 ? 18.511 12.913 -11.120 1.00 95.31 89 ARG A O 1
ATOM 715 N N . ASP A 1 90 ? 18.930 14.776 -9.922 1.00 94.94 90 ASP A N 1
ATOM 716 C CA . ASP A 1 90 ? 18.388 14.259 -8.665 1.00 94.94 90 ASP A CA 1
ATOM 717 C C . ASP A 1 90 ? 16.889 13.994 -8.800 1.00 94.94 90 ASP A C 1
ATOM 719 O O . ASP A 1 90 ? 16.171 14.752 -9.456 1.00 94.94 90 ASP A O 1
ATOM 723 N N . THR A 1 91 ? 16.439 12.906 -8.182 1.00 96.06 91 THR A N 1
ATOM 724 C CA . THR A 1 91 ? 15.025 12.544 -8.118 1.00 96.06 91 THR A CA 1
ATOM 725 C C . THR A 1 91 ? 14.613 12.410 -6.668 1.00 96.06 91 THR A C 1
ATOM 727 O O . THR A 1 91 ? 15.373 11.891 -5.854 1.00 96.06 91 THR A O 1
ATOM 730 N N . ASP A 1 92 ? 13.410 12.870 -6.355 1.00 96.81 92 ASP A N 1
ATOM 731 C CA . ASP A 1 92 ? 12.785 12.598 -5.071 1.00 96.81 92 ASP A CA 1
ATOM 732 C C . ASP A 1 92 ? 11.815 11.430 -5.257 1.00 96.81 92 ASP A C 1
ATOM 734 O O . ASP A 1 92 ? 11.108 11.341 -6.266 1.00 96.81 92 ASP A O 1
ATOM 738 N N . LEU A 1 93 ? 11.814 10.510 -4.298 1.00 97.50 93 LEU A N 1
ATOM 739 C CA . LEU A 1 93 ? 10.841 9.428 -4.222 1.00 97.50 93 LEU A CA 1
ATOM 740 C C . LEU A 1 93 ? 9.760 9.817 -3.231 1.00 97.50 93 LEU A C 1
ATOM 742 O O . LEU A 1 93 ? 10.065 10.406 -2.197 1.00 97.50 93 LEU A O 1
ATOM 746 N N . ARG A 1 94 ? 8.512 9.467 -3.545 1.00 98.00 94 ARG A N 1
ATOM 747 C CA . ARG A 1 94 ? 7.345 9.728 -2.704 1.00 98.00 94 ARG A CA 1
ATOM 748 C C . ARG A 1 94 ? 6.617 8.421 -2.439 1.00 98.00 94 ARG A C 1
ATOM 750 O O . ARG A 1 94 ? 6.141 7.781 -3.372 1.00 98.00 94 ARG A O 1
ATOM 757 N N . LEU A 1 95 ? 6.572 8.033 -1.174 1.00 98.19 95 LEU A N 1
ATOM 758 C CA . LEU A 1 95 ? 5.839 6.862 -0.707 1.00 98.19 95 LEU A CA 1
ATOM 759 C C . LEU A 1 95 ? 4.371 7.237 -0.509 1.00 98.19 95 LEU A C 1
ATOM 761 O O . LEU A 1 95 ? 4.096 8.353 -0.064 1.00 98.19 95 LEU A O 1
ATOM 765 N N . ASP A 1 96 ? 3.447 6.311 -0.765 1.00 98.56 96 ASP A N 1
ATOM 766 C CA . ASP A 1 96 ? 2.042 6.538 -0.416 1.00 98.56 96 ASP A CA 1
ATOM 767 C C . ASP A 1 96 ? 1.882 6.535 1.102 1.00 98.56 96 ASP A C 1
ATOM 769 O O . ASP A 1 96 ? 1.481 7.541 1.682 1.00 98.56 96 ASP A O 1
ATOM 773 N N . PHE A 1 97 ? 2.280 5.437 1.757 1.00 98.69 97 PHE A N 1
ATOM 774 C CA . PHE A 1 97 ? 2.266 5.347 3.213 1.00 98.69 97 PHE A CA 1
ATOM 775 C C . PHE A 1 97 ? 3.489 4.623 3.776 1.00 98.69 97 PHE A C 1
ATOM 777 O O . PHE A 1 97 ? 4.003 3.656 3.211 1.00 98.69 97 PHE A O 1
ATOM 784 N N . LEU A 1 98 ? 3.894 5.048 4.969 1.00 98.44 98 LEU A N 1
ATOM 785 C CA . LEU A 1 98 ? 4.712 4.262 5.882 1.00 98.44 98 LEU A CA 1
ATOM 786 C C . LEU A 1 98 ? 3.887 3.857 7.098 1.00 98.44 98 LEU A C 1
ATOM 788 O O . LEU A 1 98 ? 3.244 4.704 7.713 1.00 98.44 98 LEU A O 1
ATOM 792 N N . LEU A 1 99 ? 3.956 2.588 7.493 1.00 98.38 99 LEU A N 1
ATOM 793 C CA . LEU A 1 99 ? 3.267 2.055 8.665 1.00 98.38 99 LEU A CA 1
ATOM 794 C C . LEU A 1 99 ? 4.249 1.743 9.786 1.00 98.38 99 LEU A C 1
ATOM 796 O O . LEU A 1 99 ? 5.146 0.920 9.628 1.00 98.38 99 LEU A O 1
ATOM 800 N N . ARG A 1 100 ? 4.049 2.349 10.957 1.00 98.06 100 ARG A N 1
ATOM 801 C CA . ARG A 1 100 ? 4.865 2.081 12.143 1.00 98.06 100 ARG A CA 1
ATOM 802 C C . ARG A 1 100 ? 4.373 0.826 12.842 1.00 98.06 100 ARG A C 1
ATOM 804 O O . ARG A 1 100 ? 3.271 0.799 13.393 1.00 98.06 100 ARG A O 1
ATOM 811 N N . HIS A 1 101 ? 5.201 -0.207 12.863 1.00 96.38 101 HIS A N 1
ATOM 812 C CA . HIS A 1 101 ? 4.983 -1.400 13.664 1.00 96.38 101 HIS A CA 1
ATOM 813 C C . HIS A 1 101 ? 5.067 -1.054 15.159 1.00 96.38 101 HIS A C 1
ATOM 815 O O . HIS A 1 101 ? 5.843 -0.191 15.569 1.00 96.38 101 HIS A O 1
ATOM 821 N N . GLN A 1 102 ? 4.354 -1.780 16.019 1.00 94.19 102 GLN A N 1
ATOM 822 C CA . GLN A 1 102 ? 4.411 -1.608 17.481 1.00 94.19 102 GLN A CA 1
ATOM 823 C C . GLN A 1 102 ? 5.828 -1.771 18.064 1.00 94.19 102 GLN A C 1
ATOM 825 O O . GLN A 1 102 ? 6.117 -1.264 19.142 1.00 94.19 102 GLN A O 1
ATOM 830 N N . ARG A 1 103 ? 6.721 -2.452 17.333 1.00 93.38 103 ARG A N 1
ATOM 831 C CA . ARG A 1 103 ? 8.147 -2.627 17.675 1.00 93.38 103 ARG A CA 1
ATOM 832 C C . ARG A 1 103 ? 9.045 -1.469 17.201 1.00 93.38 103 ARG A C 1
ATOM 834 O O . ARG A 1 103 ? 10.250 -1.529 17.402 1.00 93.38 103 ARG A O 1
ATOM 841 N N . GLY A 1 104 ? 8.483 -0.447 16.556 1.00 92.50 104 GLY A N 1
ATOM 842 C CA . GLY A 1 104 ? 9.184 0.763 16.114 1.00 92.50 104 GLY A CA 1
ATOM 843 C C . GLY A 1 104 ? 9.727 0.741 14.680 1.00 92.50 104 GLY A C 1
ATOM 844 O O . GLY A 1 104 ? 10.042 1.809 14.161 1.00 92.50 104 GLY A O 1
ATOM 845 N N . ALA A 1 105 ? 9.806 -0.425 14.032 1.00 94.25 105 ALA A N 1
ATOM 846 C CA . ALA A 1 105 ? 10.151 -0.526 12.611 1.00 94.25 105 ALA A CA 1
ATOM 847 C C . ALA A 1 105 ? 9.020 0.022 11.728 1.00 94.25 105 ALA A C 1
ATOM 849 O O . ALA A 1 105 ? 7.853 -0.042 12.116 1.00 94.25 105 ALA A O 1
ATOM 850 N N . TRP A 1 106 ? 9.365 0.547 10.556 1.00 97.88 106 TRP A N 1
ATOM 851 C CA . TRP A 1 106 ? 8.401 1.066 9.588 1.00 97.88 106 TRP A CA 1
ATOM 852 C C . TRP A 1 106 ? 8.385 0.216 8.320 1.00 97.88 106 TRP A C 1
ATOM 854 O O . TRP A 1 106 ? 9.450 -0.098 7.797 1.00 97.88 106 TRP A O 1
ATOM 864 N N . ASP A 1 107 ? 7.186 -0.100 7.834 1.00 98.19 107 ASP A N 1
ATOM 865 C CA . ASP A 1 107 ? 6.938 -0.815 6.578 1.00 98.19 107 ASP A CA 1
ATOM 866 C C . ASP A 1 107 ? 6.345 0.134 5.531 1.00 98.19 107 ASP A C 1
ATOM 868 O O . ASP A 1 107 ? 5.721 1.137 5.878 1.00 98.19 107 ASP A O 1
ATOM 872 N N . VAL A 1 108 ? 6.536 -0.175 4.251 1.00 98.50 108 VAL A N 1
ATOM 873 C CA . VAL A 1 108 ? 6.067 0.634 3.118 1.00 98.50 108 VAL A CA 1
ATOM 874 C C . VAL A 1 108 ? 4.756 0.073 2.592 1.00 98.50 108 VAL A C 1
ATOM 876 O O . VAL A 1 108 ? 4.623 -1.137 2.414 1.00 98.50 108 VAL A O 1
ATOM 879 N N . VAL A 1 109 ? 3.805 0.947 2.290 1.00 98.75 109 VAL A N 1
ATOM 880 C CA . VAL A 1 109 ? 2.577 0.597 1.579 1.00 98.75 109 VAL A CA 1
ATOM 881 C C . VAL A 1 109 ? 2.519 1.380 0.275 1.00 98.75 109 VAL A C 1
ATOM 883 O O . VAL A 1 109 ? 2.720 2.593 0.271 1.00 98.75 109 VAL A O 1
ATOM 886 N N . GLU A 1 110 ? 2.222 0.670 -0.808 1.00 98.62 110 GLU A N 1
ATOM 887 C CA . GLU A 1 110 ? 1.973 1.209 -2.144 1.00 98.62 110 GLU A CA 1
ATOM 888 C C . GLU A 1 110 ? 0.519 0.927 -2.532 1.00 98.62 110 GLU A C 1
ATOM 890 O O . GLU A 1 110 ? 0.064 -0.222 -2.469 1.00 98.62 110 GLU A O 1
ATOM 895 N N . LEU A 1 111 ? -0.212 1.957 -2.949 1.00 98.56 111 LEU A N 1
ATOM 896 C CA . LEU A 1 111 ? -1.591 1.841 -3.400 1.00 98.56 111 LEU A CA 1
ATOM 897 C C . LEU A 1 111 ? -1.658 1.749 -4.919 1.00 98.56 111 LEU A C 1
ATOM 899 O O . LEU A 1 111 ? -0.911 2.392 -5.654 1.00 98.56 111 LEU A O 1
ATOM 903 N N . LYS A 1 112 ? -2.600 0.952 -5.412 1.00 97.94 112 LYS A N 1
ATOM 904 C CA . LYS A 1 112 ? -2.967 0.896 -6.827 1.00 97.94 112 LYS A CA 1
ATOM 905 C C . LYS A 1 112 ? -4.472 0.762 -6.942 1.00 97.94 112 LYS A C 1
ATOM 907 O O . L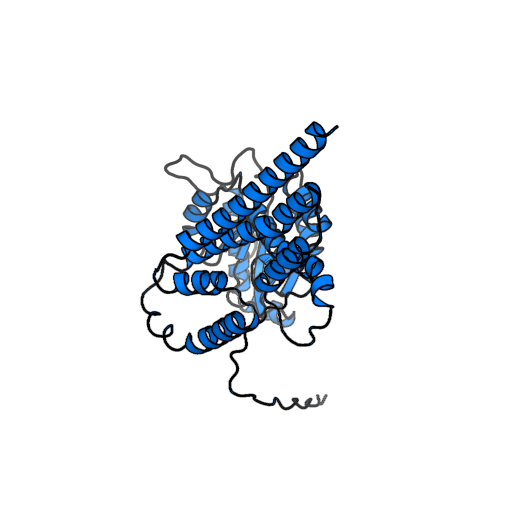YS A 1 112 ? -5.145 0.372 -6.005 1.00 97.94 112 LYS A O 1
ATOM 912 N N . LYS A 1 113 ? -5.019 1.054 -8.117 1.00 97.38 113 LYS A N 1
ATOM 913 C CA . LYS A 1 113 ? -6.468 0.964 -8.347 1.00 97.38 113 LYS A CA 1
ATOM 914 C C . LYS A 1 113 ? -7.054 -0.419 -7.988 1.00 97.38 113 LYS A C 1
ATOM 916 O O . LYS A 1 113 ? -6.351 -1.423 -8.115 1.00 97.38 113 LYS A O 1
ATOM 921 N N . PRO A 1 114 ? -8.346 -0.488 -7.615 1.00 97.06 114 PRO A N 1
ATOM 922 C CA . PRO A 1 114 ? -9.059 -1.749 -7.410 1.00 97.06 114 PRO A CA 1
ATOM 923 C C . PRO A 1 114 ? -9.373 -2.462 -8.732 1.00 97.06 114 PRO A C 1
ATOM 925 O O . PRO A 1 114 ? -9.567 -3.671 -8.745 1.00 97.06 114 PRO A O 1
ATOM 928 N N . TYR A 1 115 ? -9.383 -1.736 -9.852 1.00 96.12 115 TYR A N 1
ATOM 929 C CA . TYR A 1 115 ? -9.603 -2.296 -11.183 1.00 96.12 115 TYR A CA 1
ATOM 930 C C . TYR A 1 115 ? -8.414 -2.013 -12.110 1.00 96.12 115 TYR A C 1
ATOM 932 O O . TYR A 1 115 ? -7.826 -0.924 -12.046 1.00 96.12 115 TYR A O 1
ATOM 940 N N . PRO A 1 116 ? -8.048 -2.966 -12.990 1.00 93.88 116 PRO A N 1
ATOM 941 C CA . PRO A 1 116 ? -6.902 -2.811 -13.877 1.00 93.88 116 PRO A CA 1
ATOM 942 C C . PRO A 1 116 ? -7.139 -1.684 -14.887 1.00 93.88 116 PRO A C 1
ATOM 944 O O . PRO A 1 116 ? -8.267 -1.433 -15.314 1.00 93.88 116 PRO A O 1
ATOM 947 N N . ARG A 1 117 ? -6.067 -0.997 -15.314 1.00 87.88 117 ARG A N 1
ATOM 948 C CA . ARG A 1 117 ? -6.202 0.189 -16.192 1.00 87.88 117 ARG A CA 1
ATOM 949 C C . ARG A 1 117 ? -6.779 -0.150 -17.563 1.00 87.88 117 ARG A C 1
ATOM 951 O O . ARG A 1 117 ? -7.356 0.703 -18.233 1.00 87.88 117 ARG A O 1
ATOM 958 N N . ARG A 1 118 ? -6.541 -1.377 -18.019 1.00 84.50 118 ARG A N 1
ATOM 959 C CA . ARG A 1 118 ? -7.048 -1.916 -19.282 1.00 84.50 118 ARG A CA 1
ATOM 960 C C . ARG A 1 118 ? -8.077 -2.984 -18.948 1.00 84.50 118 ARG A C 1
ATOM 962 O O . ARG A 1 118 ? -7.864 -3.734 -18.001 1.00 84.50 118 ARG A O 1
ATOM 969 N N . GLN A 1 119 ? -9.146 -3.074 -19.747 1.00 76.69 119 GLN A N 1
ATOM 970 C CA . GLN A 1 119 ? -10.111 -4.175 -19.650 1.00 76.69 119 GLN A CA 1
ATOM 971 C C . GLN A 1 119 ? -9.344 -5.503 -19.601 1.00 76.69 119 GLN A C 1
ATOM 973 O O . GLN A 1 119 ? -8.631 -5.846 -20.547 1.00 76.69 119 GLN A O 1
ATOM 978 N N . GLY A 1 120 ? -9.418 -6.202 -18.470 1.00 84.12 120 GLY A N 1
ATOM 979 C CA . GLY A 1 120 ? -8.574 -7.361 -18.210 1.00 84.12 120 GLY A CA 1
ATOM 980 C C . GLY A 1 120 ? -8.575 -7.787 -16.747 1.00 84.12 120 GLY A C 1
ATOM 981 O O . GLY A 1 120 ? -9.380 -7.322 -15.951 1.00 84.12 120 GLY A O 1
ATOM 982 N N . SER A 1 121 ? -7.657 -8.692 -16.419 1.00 93.31 121 SER A N 1
ATOM 983 C CA . SER A 1 121 ? -7.395 -9.191 -15.066 1.00 93.31 121 SER A CA 1
ATOM 984 C C . SER A 1 121 ? -5.957 -8.849 -14.682 1.00 93.31 121 SER A C 1
ATOM 986 O O . SER A 1 121 ? -5.081 -8.732 -15.546 1.00 93.31 121 SER A O 1
ATOM 988 N N . TYR A 1 122 ? -5.694 -8.735 -13.382 1.00 96.62 122 TYR A N 1
ATOM 989 C CA . TYR A 1 122 ? -4.336 -8.599 -12.862 1.00 96.62 122 TYR A CA 1
ATOM 990 C C . TYR A 1 122 ? -3.491 -9.866 -13.025 1.00 96.62 122 TYR A C 1
ATOM 992 O O . TYR A 1 122 ? -2.278 -9.804 -12.820 1.00 96.62 122 TYR A O 1
ATOM 1000 N N . ILE A 1 123 ? -4.094 -10.984 -13.439 1.00 96.44 123 ILE A N 1
ATOM 1001 C CA . ILE A 1 123 ? -3.402 -12.211 -13.827 1.00 96.44 123 ILE A CA 1
ATOM 1002 C C . ILE A 1 123 ? -3.683 -12.502 -15.302 1.00 96.44 123 ILE A C 1
ATOM 1004 O O . ILE A 1 123 ? -4.819 -12.700 -15.741 1.00 96.44 123 ILE A O 1
ATOM 1008 N N . VAL A 1 124 ? -2.613 -12.564 -16.086 1.00 96.06 124 VAL A N 1
ATOM 1009 C CA . VAL A 1 124 ? -2.658 -12.692 -17.544 1.00 96.06 124 VAL A CA 1
ATOM 1010 C C . VAL A 1 124 ? -1.862 -13.901 -18.024 1.00 96.06 124 VAL A C 1
ATOM 1012 O O . VAL A 1 124 ? -1.088 -14.512 -17.287 1.00 96.06 124 VAL A O 1
ATOM 1015 N N . GLY A 1 125 ? -2.036 -14.234 -19.301 1.00 95.50 125 GLY A N 1
ATOM 1016 C CA . GLY A 1 125 ? -1.365 -15.358 -19.947 1.00 95.50 125 GLY A CA 1
ATOM 1017 C C . GLY A 1 125 ? -2.208 -16.638 -19.971 1.00 95.50 125 GLY A C 1
ATOM 1018 O O . GLY A 1 125 ? -3.253 -16.713 -19.315 1.00 95.50 125 GLY A O 1
ATOM 1019 N N . PRO A 1 126 ? -1.778 -17.635 -20.766 1.00 95.94 126 PRO A N 1
ATOM 1020 C CA . PRO A 1 126 ? -2.469 -18.915 -20.886 1.00 95.94 126 PRO A CA 1
ATOM 1021 C C . PRO A 1 126 ? -2.408 -19.696 -19.567 1.00 95.94 126 PRO A C 1
ATOM 1023 O O . PRO A 1 126 ? -1.485 -19.498 -18.780 1.00 95.94 126 PRO A O 1
ATOM 1026 N N . ALA A 1 127 ? -3.334 -20.637 -19.351 1.00 94.12 127 ALA A N 1
ATOM 1027 C CA . ALA A 1 127 ? -3.431 -21.428 -18.114 1.00 94.12 127 ALA A CA 1
ATOM 1028 C C . ALA A 1 127 ? -2.104 -22.092 -17.688 1.00 94.12 127 ALA A C 1
ATOM 1030 O O . ALA A 1 127 ? -1.770 -22.116 -16.511 1.00 94.12 127 ALA A O 1
ATOM 1031 N N . ALA A 1 128 ? -1.300 -22.562 -18.648 1.00 94.31 128 ALA A N 1
ATOM 1032 C CA . ALA A 1 128 ? -0.003 -23.185 -18.370 1.00 94.31 128 ALA A CA 1
ATOM 1033 C C . ALA A 1 128 ? 1.123 -22.193 -18.008 1.00 94.31 128 ALA A C 1
ATOM 1035 O O . ALA A 1 128 ? 2.202 -22.616 -17.601 1.00 94.31 128 ALA A O 1
ATOM 1036 N N . ARG A 1 129 ? 0.929 -20.887 -18.230 1.00 94.19 129 ARG A N 1
ATOM 1037 C CA . ARG A 1 129 ? 1.932 -19.827 -18.012 1.00 94.19 129 ARG A CA 1
ATOM 1038 C C . ARG A 1 129 ? 1.254 -18.550 -17.511 1.00 94.19 129 ARG A C 1
ATOM 1040 O O . ARG A 1 129 ? 1.386 -17.485 -18.122 1.00 94.19 129 ARG A O 1
ATOM 1047 N N . ARG A 1 130 ? 0.485 -18.686 -16.430 1.00 97.00 130 ARG A N 1
ATOM 1048 C CA . ARG A 1 130 ? -0.127 -17.552 -15.733 1.00 97.00 130 ARG A CA 1
ATOM 1049 C C . ARG A 1 130 ? 0.971 -16.694 -15.118 1.00 97.00 130 ARG A C 1
ATOM 1051 O O . ARG A 1 130 ? 1.976 -17.211 -14.635 1.00 97.00 130 ARG A O 1
ATOM 1058 N N . LYS A 1 131 ? 0.792 -15.382 -15.180 1.00 97.31 131 LYS A N 1
ATOM 1059 C CA . LYS A 1 131 ? 1.697 -14.401 -14.583 1.00 97.31 131 LYS A CA 1
ATOM 1060 C C . LYS A 1 131 ? 0.923 -13.165 -14.167 1.00 97.31 131 LYS A C 1
ATOM 1062 O O . LYS A 1 131 ? -0.152 -12.894 -14.703 1.00 97.31 131 LYS A O 1
ATOM 1067 N N . PHE A 1 132 ? 1.505 -12.388 -13.268 1.00 97.75 132 PHE A N 1
ATOM 1068 C CA . PHE A 1 132 ? 0.988 -11.065 -12.969 1.00 97.75 132 PHE A CA 1
ATOM 1069 C C . PHE A 1 132 ? 1.014 -10.160 -14.209 1.00 97.75 132 PHE A C 1
ATOM 1071 O O . PHE A 1 132 ? 1.885 -10.262 -15.080 1.00 97.75 132 PHE A O 1
ATOM 1078 N N . SER A 1 133 ? 0.001 -9.305 -14.303 1.00 97.06 133 SER A N 1
ATOM 1079 C CA . SER A 1 133 ? -0.113 -8.248 -15.303 1.00 97.06 133 SER A CA 1
ATOM 1080 C C . SER A 1 133 ? 1.002 -7.214 -15.145 1.00 97.06 133 SER A C 1
ATOM 1082 O O . SER A 1 133 ? 1.645 -7.125 -14.099 1.00 97.06 133 SER A O 1
ATOM 1084 N N . ASN A 1 134 ? 1.198 -6.391 -16.176 1.00 96.44 134 ASN A N 1
ATOM 1085 C CA . ASN A 1 134 ? 2.169 -5.302 -16.102 1.00 96.44 134 ASN A CA 1
ATOM 1086 C C . ASN A 1 134 ? 1.815 -4.298 -14.995 1.00 96.44 134 ASN A C 1
ATOM 1088 O O . ASN A 1 134 ? 2.723 -3.833 -14.331 1.00 96.44 134 ASN A O 1
ATOM 1092 N N . ASP A 1 135 ? 0.528 -4.043 -14.723 1.00 96.50 135 ASP A N 1
ATOM 1093 C CA . ASP A 1 135 ? 0.115 -3.131 -13.644 1.00 96.50 135 ASP A CA 1
ATOM 1094 C C . ASP A 1 135 ? 0.638 -3.592 -12.267 1.00 96.50 135 ASP A C 1
ATOM 1096 O O . ASP A 1 135 ? 1.128 -2.779 -11.486 1.00 96.50 135 ASP A O 1
ATOM 1100 N N . VAL A 1 136 ? 0.587 -4.902 -11.986 1.00 97.31 136 VAL A N 1
ATOM 1101 C CA . VAL A 1 136 ? 1.149 -5.478 -10.749 1.00 97.31 136 VAL A CA 1
ATOM 1102 C C . VAL A 1 136 ? 2.675 -5.434 -10.777 1.00 97.31 136 VAL A C 1
ATOM 1104 O O . VAL A 1 136 ? 3.292 -5.054 -9.787 1.00 97.31 136 VAL A O 1
ATOM 1107 N N . MET A 1 137 ? 3.302 -5.811 -11.896 1.00 98.00 137 MET A N 1
ATOM 1108 C CA . MET A 1 137 ? 4.767 -5.838 -11.988 1.00 98.00 137 MET A CA 1
ATOM 1109 C C . MET A 1 137 ? 5.390 -4.440 -11.893 1.00 98.00 137 MET A C 1
ATOM 1111 O O . MET A 1 137 ? 6.457 -4.301 -11.299 1.00 98.00 137 MET A O 1
ATOM 1115 N N . ASP A 1 138 ? 4.718 -3.414 -12.414 1.00 97.94 138 ASP A N 1
ATOM 1116 C CA . ASP A 1 138 ? 5.128 -2.016 -12.287 1.00 97.94 138 ASP A CA 1
ATOM 1117 C C . ASP A 1 138 ? 5.056 -1.566 -10.819 1.00 97.94 138 ASP A C 1
ATOM 1119 O O . ASP A 1 138 ? 6.004 -0.963 -10.318 1.00 97.94 138 ASP A O 1
ATOM 1123 N N . ALA A 1 139 ? 3.989 -1.932 -10.094 1.00 98.12 139 ALA A N 1
ATOM 1124 C CA . ALA A 1 139 ? 3.870 -1.660 -8.658 1.00 98.12 139 ALA A CA 1
ATOM 1125 C C . ALA A 1 139 ? 4.956 -2.381 -7.839 1.00 98.12 139 ALA A C 1
ATOM 1127 O O . ALA A 1 139 ? 5.558 -1.789 -6.945 1.00 98.12 139 ALA A O 1
ATOM 1128 N N . VAL A 1 140 ? 5.273 -3.636 -8.180 1.00 98.44 140 VAL A N 1
ATOM 1129 C CA . VAL A 1 140 ? 6.380 -4.390 -7.563 1.00 98.44 140 VAL A CA 1
ATOM 1130 C C . VAL A 1 140 ? 7.723 -3.717 -7.836 1.00 98.44 140 VAL A C 1
ATOM 1132 O O . VAL A 1 140 ? 8.535 -3.591 -6.920 1.00 98.44 140 VAL A O 1
ATOM 1135 N N . ALA A 1 141 ? 7.974 -3.260 -9.064 1.00 98.19 141 ALA A N 1
ATOM 1136 C CA . ALA A 1 141 ? 9.212 -2.567 -9.415 1.00 98.19 141 ALA A CA 1
ATOM 1137 C C . ALA A 1 141 ? 9.352 -1.220 -8.683 1.00 98.19 141 ALA A C 1
ATOM 1139 O O . ALA A 1 141 ? 10.441 -0.884 -8.203 1.00 98.19 141 ALA A O 1
ATOM 1140 N N . GLN A 1 142 ? 8.252 -0.474 -8.560 1.00 97.81 142 GLN A N 1
ATOM 1141 C CA . GLN A 1 142 ? 8.187 0.780 -7.813 1.00 97.81 142 GLN A CA 1
ATOM 1142 C C . GLN A 1 142 ? 8.484 0.549 -6.326 1.00 97.81 142 GLN A C 1
ATOM 1144 O O . GLN A 1 142 ? 9.420 1.139 -5.788 1.00 97.81 142 GLN A O 1
ATOM 1149 N N . LEU A 1 143 ? 7.782 -0.393 -5.693 1.00 98.50 143 LEU A N 1
ATOM 1150 C CA . LEU A 1 143 ? 7.996 -0.746 -4.292 1.00 98.50 143 LEU A CA 1
ATOM 1151 C C . LEU A 1 143 ? 9.412 -1.280 -4.037 1.00 98.50 143 LEU A C 1
ATOM 1153 O O . LEU A 1 143 ? 10.052 -0.882 -3.070 1.00 98.50 143 LEU A O 1
ATOM 1157 N N . THR A 1 144 ? 9.947 -2.126 -4.921 1.00 98.31 144 THR A N 1
ATOM 1158 C CA . THR A 1 144 ? 11.333 -2.621 -4.811 1.00 98.31 144 THR A CA 1
ATOM 1159 C C . THR A 1 144 ? 12.330 -1.464 -4.846 1.00 98.31 144 THR A C 1
ATOM 1161 O O . THR A 1 144 ? 13.255 -1.422 -4.042 1.00 98.31 144 THR A O 1
ATOM 1164 N N . THR A 1 145 ? 12.106 -0.477 -5.720 1.00 97.88 145 THR A N 1
ATOM 1165 C CA . THR A 1 145 ? 12.938 0.734 -5.772 1.00 97.88 145 THR A CA 1
ATOM 1166 C C . THR A 1 145 ? 12.891 1.496 -4.449 1.00 97.88 145 THR A C 1
ATOM 1168 O O . THR A 1 145 ? 13.928 1.962 -3.984 1.00 97.88 145 THR A O 1
ATOM 1171 N N . TYR A 1 146 ? 11.722 1.590 -3.815 1.00 98.19 146 TYR A N 1
ATOM 1172 C CA . TYR A 1 146 ? 11.586 2.231 -2.507 1.00 98.19 146 TYR A CA 1
ATOM 1173 C C . TYR A 1 146 ? 12.359 1.483 -1.427 1.00 98.19 146 TYR A C 1
ATOM 1175 O O . TYR A 1 146 ? 13.141 2.098 -0.707 1.00 98.19 146 TYR A O 1
ATOM 1183 N N . LEU A 1 147 ? 12.191 0.164 -1.341 1.00 98.06 147 LEU A N 1
ATOM 1184 C CA . LEU A 1 147 ? 12.880 -0.662 -0.350 1.00 98.06 147 LEU A CA 1
ATOM 1185 C C . LEU A 1 147 ? 14.407 -0.595 -0.516 1.00 98.06 147 LEU A C 1
ATOM 1187 O O . LEU A 1 147 ? 15.114 -0.433 0.476 1.00 98.06 147 LEU A O 1
ATOM 1191 N N . ASP A 1 148 ? 14.909 -0.638 -1.754 1.00 97.62 148 ASP A N 1
ATOM 1192 C CA . ASP A 1 148 ? 16.340 -0.505 -2.052 1.00 97.62 148 ASP A CA 1
ATOM 1193 C C . ASP A 1 148 ? 16.907 0.853 -1.605 1.00 97.62 148 ASP A C 1
ATOM 1195 O O . ASP A 1 148 ? 18.025 0.929 -1.091 1.00 97.62 148 ASP A O 1
ATOM 1199 N N . GLU A 1 149 ? 16.170 1.945 -1.830 1.00 97.88 149 GLU A N 1
ATOM 1200 C CA . GLU A 1 149 ? 16.623 3.281 -1.433 1.00 97.88 149 GLU A CA 1
ATOM 1201 C C . GLU A 1 149 ? 16.535 3.489 0.081 1.00 97.88 149 GLU A C 1
ATOM 1203 O O . GLU A 1 149 ? 17.433 4.088 0.673 1.00 97.88 149 GLU A O 1
ATOM 1208 N N . LEU A 1 150 ? 15.514 2.929 0.730 1.00 97.31 150 LEU A N 1
ATOM 1209 C CA . LEU A 1 150 ? 15.396 2.913 2.188 1.00 97.31 150 LEU A CA 1
ATOM 1210 C C . LEU A 1 150 ? 16.492 2.075 2.867 1.00 97.31 150 LEU A C 1
ATOM 1212 O O . LEU A 1 150 ? 16.775 2.285 4.047 1.00 97.31 150 LEU A O 1
ATOM 1216 N N . ASP A 1 151 ? 17.135 1.158 2.139 1.00 96.50 151 ASP A N 1
ATOM 1217 C CA . ASP A 1 151 ? 18.294 0.402 2.621 1.00 96.50 151 ASP A CA 1
ATOM 1218 C C . ASP A 1 151 ? 19.620 1.190 2.525 1.00 96.50 151 ASP A C 1
ATOM 1220 O O . ASP A 1 151 ? 20.666 0.738 2.993 1.00 96.50 151 ASP A O 1
ATOM 1224 N N . ARG A 1 152 ? 19.617 2.403 1.955 1.00 97.06 152 ARG A N 1
ATOM 1225 C CA . ARG A 1 152 ? 20.813 3.258 1.888 1.00 97.06 152 ARG A CA 1
ATOM 1226 C C . ARG A 1 152 ? 21.044 3.983 3.209 1.00 97.06 152 ARG A C 1
ATOM 1228 O O . ARG A 1 152 ? 20.153 4.649 3.729 1.00 97.06 152 ARG A O 1
ATOM 1235 N N . ASP A 1 153 ? 22.281 3.961 3.706 1.00 96.69 153 ASP A N 1
ATOM 1236 C CA . ASP A 1 153 ? 22.647 4.625 4.968 1.00 96.69 153 ASP A CA 1
ATOM 1237 C C . ASP A 1 153 ? 22.333 6.122 4.984 1.00 96.69 153 ASP A C 1
ATOM 1239 O O . ASP A 1 153 ? 21.883 6.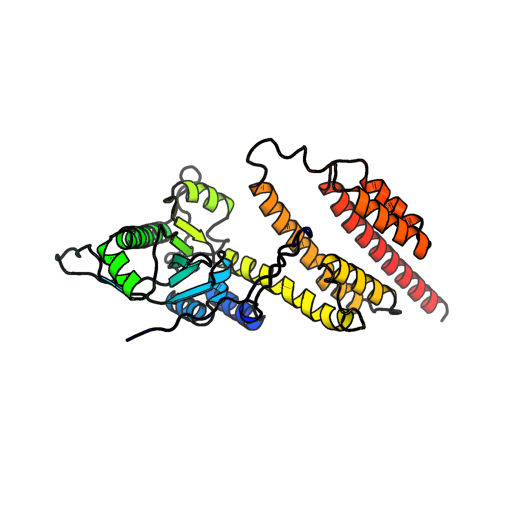643 6.002 1.00 96.69 153 ASP A O 1
ATOM 1243 N N . SER A 1 154 ? 22.537 6.819 3.863 1.00 96.56 154 SER A N 1
ATOM 1244 C CA . SER A 1 154 ? 22.224 8.245 3.752 1.00 96.56 154 SER A CA 1
ATOM 1245 C C . SER A 1 154 ? 20.734 8.521 3.955 1.00 96.56 154 SER A C 1
ATOM 1247 O O . SER A 1 154 ? 20.386 9.419 4.721 1.00 96.56 154 SER A O 1
ATOM 1249 N N . VAL A 1 155 ? 19.872 7.715 3.327 1.00 96.62 155 VAL A N 1
ATOM 1250 C CA . VAL A 1 155 ? 18.410 7.822 3.436 1.00 96.62 155 VAL A CA 1
ATOM 1251 C C . VAL A 1 155 ? 17.961 7.420 4.839 1.00 96.62 155 VAL A C 1
ATOM 1253 O O . VAL A 1 155 ? 17.210 8.154 5.476 1.00 96.62 155 VAL A O 1
ATOM 1256 N N . ARG A 1 156 ? 18.488 6.319 5.395 1.00 96.81 156 ARG A N 1
ATOM 1257 C CA . ARG A 1 156 ? 18.203 5.914 6.782 1.00 96.81 156 ARG A CA 1
ATOM 1258 C C . ARG A 1 156 ? 18.542 7.007 7.786 1.00 96.81 156 ARG A C 1
ATOM 1260 O O . ARG A 1 156 ? 17.742 7.280 8.672 1.00 96.81 156 ARG A O 1
ATOM 1267 N N . GLN A 1 157 ? 19.707 7.640 7.656 1.00 96.62 157 GLN A N 1
ATOM 1268 C CA . GLN A 1 157 ? 20.114 8.727 8.547 1.00 96.62 157 GLN A CA 1
ATOM 1269 C C . GLN A 1 157 ? 19.221 9.961 8.395 1.00 96.62 157 GLN A C 1
ATOM 1271 O O . GLN A 1 157 ? 18.923 10.620 9.390 1.00 96.62 157 GLN A O 1
ATOM 1276 N N . GLU A 1 158 ? 18.801 10.293 7.174 1.00 96.38 158 GLU A N 1
ATOM 1277 C CA . GLU A 1 158 ? 17.847 11.373 6.916 1.00 96.38 158 GLU A CA 1
ATOM 1278 C C . GLU A 1 158 ? 16.503 11.103 7.606 1.00 96.38 158 GLU A C 1
ATOM 1280 O O . GLU A 1 158 ? 16.049 11.923 8.405 1.00 96.38 158 GLU A O 1
ATOM 1285 N N . LEU A 1 159 ? 15.926 9.920 7.393 1.00 96.88 159 LEU A N 1
ATOM 1286 C CA . LEU A 1 159 ? 14.654 9.518 7.992 1.00 96.88 159 LEU A CA 1
ATOM 1287 C C . LEU A 1 159 ? 14.735 9.373 9.514 1.00 96.88 159 LEU A C 1
ATOM 1289 O O . LEU A 1 159 ? 13.815 9.775 10.228 1.00 96.88 159 LEU A O 1
ATOM 1293 N N . GLN A 1 160 ? 15.864 8.894 10.037 1.00 96.50 160 GLN A N 1
ATOM 1294 C CA . GLN A 1 160 ? 16.084 8.785 11.476 1.00 96.50 160 GLN A CA 1
ATOM 1295 C C . GLN A 1 160 ? 16.086 10.160 12.156 1.00 96.50 160 GLN A C 1
ATOM 1297 O O . GLN A 1 160 ? 15.550 10.290 13.257 1.00 96.50 160 GLN A O 1
ATOM 1302 N N . ARG A 1 161 ? 16.617 11.206 11.502 1.00 97.00 161 ARG A N 1
ATOM 1303 C CA . ARG A 1 161 ? 16.520 12.592 12.007 1.00 97.00 161 ARG A CA 1
ATOM 1304 C C . ARG A 1 161 ? 15.073 13.090 12.057 1.00 97.00 161 ARG A C 1
ATOM 1306 O O . ARG A 1 161 ? 14.767 13.928 12.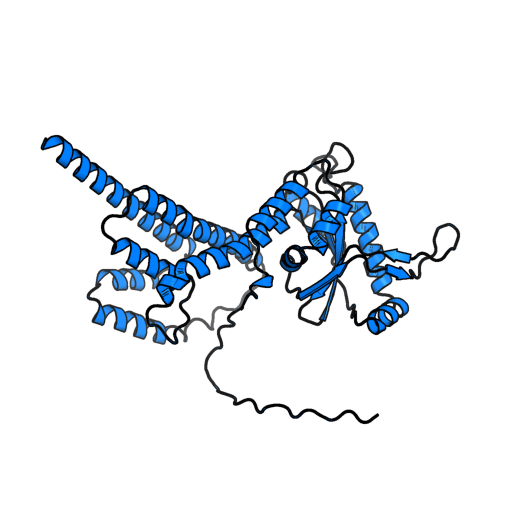898 1.00 97.00 161 ARG A O 1
ATOM 1313 N N . ALA A 1 162 ? 14.195 12.551 11.211 1.00 95.62 162 ALA A N 1
ATOM 1314 C CA . ALA A 1 162 ? 12.754 12.797 11.237 1.00 95.62 162 ALA A CA 1
ATOM 1315 C C . ALA A 1 162 ? 11.983 11.860 12.197 1.00 95.62 162 ALA A C 1
ATOM 1317 O O . ALA A 1 162 ? 10.757 11.909 12.253 1.00 95.62 162 ALA A O 1
ATOM 1318 N N . GLY A 1 163 ? 12.673 11.004 12.963 1.00 95.62 163 GLY A N 1
ATOM 1319 C CA . GLY A 1 163 ? 12.052 10.060 13.899 1.00 95.62 163 GLY A CA 1
ATOM 1320 C C . GLY A 1 163 ? 11.512 8.776 13.255 1.00 95.62 163 GLY A C 1
ATOM 1321 O O . GLY A 1 163 ? 10.821 7.999 13.918 1.00 95.62 163 GLY A O 1
ATOM 1322 N N . ILE A 1 164 ? 11.832 8.522 11.986 1.00 97.00 164 ILE A N 1
ATOM 1323 C CA . ILE A 1 164 ? 11.407 7.332 11.244 1.00 97.00 164 ILE A CA 1
ATOM 1324 C C . ILE A 1 164 ? 12.564 6.328 11.232 1.00 97.00 164 ILE A C 1
ATOM 1326 O O . ILE A 1 164 ? 13.629 6.585 10.678 1.00 97.00 164 ILE A O 1
ATOM 1330 N N . THR A 1 165 ? 12.363 5.171 11.866 1.00 96.38 165 THR A N 1
ATOM 1331 C CA . THR A 1 165 ? 13.391 4.122 11.966 1.00 96.38 165 THR A CA 1
ATOM 1332 C C . THR A 1 165 ? 13.085 2.991 10.995 1.00 96.38 165 THR A C 1
ATOM 1334 O O . THR A 1 165 ? 12.217 2.158 11.248 1.00 96.38 165 THR A O 1
ATOM 1337 N N . VAL A 1 166 ? 13.817 2.946 9.887 1.00 94.94 166 VAL A N 1
ATOM 1338 C CA . VAL A 1 166 ? 13.640 1.919 8.858 1.00 94.94 166 VAL A CA 1
ATOM 1339 C C . VAL A 1 166 ? 14.688 0.825 9.045 1.00 94.94 166 VAL A C 1
ATOM 1341 O O . VAL A 1 166 ? 15.887 1.095 9.017 1.00 94.94 166 VAL A O 1
ATOM 1344 N N . SER A 1 167 ? 14.235 -0.406 9.282 1.00 93.88 167 SER A N 1
ATOM 1345 C CA . SER A 1 167 ? 15.093 -1.576 9.492 1.00 93.88 167 SER A CA 1
ATOM 1346 C C . SER A 1 167 ? 14.439 -2.788 8.843 1.00 93.88 167 SER A C 1
ATOM 1348 O O . SER A 1 167 ? 13.453 -3.301 9.367 1.00 93.88 167 SER A O 1
ATOM 1350 N N . TYR A 1 168 ? 14.966 -3.203 7.688 1.00 94.50 168 TYR A N 1
ATOM 1351 C CA . TYR A 1 168 ? 14.423 -4.289 6.861 1.00 94.50 168 TYR A CA 1
ATOM 1352 C C . TYR A 1 168 ? 12.909 -4.160 6.593 1.00 94.50 168 TYR A C 1
ATOM 1354 O O . TYR A 1 168 ? 12.157 -5.094 6.897 1.00 94.50 168 TYR A O 1
ATOM 1362 N N . PRO A 1 169 ? 12.458 -3.006 6.057 1.00 96.75 169 PRO A N 1
ATOM 1363 C CA . PRO A 1 169 ? 11.042 -2.752 5.825 1.00 96.75 169 PRO A CA 1
ATOM 1364 C C . PRO A 1 169 ? 10.432 -3.844 4.946 1.00 96.75 169 PRO A C 1
ATOM 1366 O O . PRO A 1 169 ? 11.022 -4.262 3.945 1.00 96.75 169 PRO A O 1
ATOM 1369 N N . GLN A 1 170 ? 9.233 -4.285 5.306 1.00 97.94 170 GLN A N 1
ATOM 1370 C CA . GLN A 1 170 ? 8.362 -4.992 4.380 1.00 97.94 170 GLN A CA 1
ATOM 1371 C C . GLN A 1 170 ? 7.668 -3.975 3.478 1.00 97.94 170 GLN A C 1
ATOM 1373 O O . GLN A 1 170 ? 7.388 -2.846 3.877 1.00 97.94 170 GLN A O 1
ATOM 1378 N N . GLY A 1 171 ? 7.387 -4.383 2.252 1.00 98.38 171 GLY A N 1
ATOM 1379 C CA . GLY A 1 171 ? 6.587 -3.642 1.303 1.00 98.38 171 GLY A CA 1
ATOM 1380 C C . GLY A 1 171 ? 5.251 -4.342 1.077 1.00 98.38 171 GLY A C 1
ATOM 1381 O O . GLY A 1 171 ? 5.202 -5.547 0.830 1.00 98.38 171 GLY A O 1
ATOM 1382 N N . ILE A 1 172 ? 4.162 -3.590 1.150 1.00 98.69 172 ILE A N 1
ATOM 1383 C CA . ILE A 1 172 ? 2.802 -4.089 0.974 1.00 98.69 172 ILE A CA 1
ATOM 1384 C C . ILE A 1 172 ? 2.178 -3.340 -0.196 1.00 98.69 172 ILE A C 1
ATOM 1386 O O . ILE A 1 172 ? 2.076 -2.120 -0.174 1.00 98.69 172 ILE A O 1
ATOM 1390 N N . ILE A 1 173 ? 1.741 -4.067 -1.214 1.00 98.69 173 ILE A N 1
ATOM 1391 C CA . ILE A 1 173 ? 1.000 -3.507 -2.341 1.00 98.69 173 ILE A CA 1
ATOM 1392 C C . ILE A 1 173 ? -0.473 -3.803 -2.107 1.00 98.69 173 ILE A C 1
ATOM 1394 O O . ILE A 1 173 ? -0.858 -4.973 -2.051 1.00 98.69 173 ILE A O 1
ATOM 1398 N N . ILE A 1 174 ? -1.289 -2.757 -1.997 1.00 98.62 174 ILE A N 1
ATOM 1399 C CA . ILE A 1 174 ? -2.746 -2.886 -1.963 1.00 98.62 174 ILE A CA 1
ATOM 1400 C C . ILE A 1 174 ? -3.261 -2.653 -3.382 1.00 98.62 174 ILE A C 1
ATOM 1402 O O . ILE A 1 174 ? -3.144 -1.549 -3.917 1.00 98.62 174 ILE A O 1
ATOM 1406 N N . ILE A 1 175 ? -3.782 -3.702 -4.016 1.00 98.19 175 ILE A N 1
ATOM 1407 C CA . ILE A 1 175 ? -4.216 -3.661 -5.413 1.00 98.19 175 ILE A CA 1
ATOM 1408 C C . ILE A 1 175 ? -5.314 -4.677 -5.693 1.00 98.19 175 ILE A C 1
ATOM 1410 O O . ILE A 1 175 ? -5.260 -5.820 -5.244 1.00 98.19 175 ILE A O 1
ATOM 1414 N N . GLY A 1 176 ? -6.256 -4.277 -6.542 1.00 97.06 176 GLY A N 1
ATOM 1415 C CA . GLY A 1 176 ? -7.235 -5.189 -7.106 1.00 97.06 176 GLY A CA 1
ATOM 1416 C C . GLY A 1 176 ? -8.306 -5.676 -6.133 1.00 97.06 176 GLY A C 1
ATOM 1417 O O . GLY A 1 176 ? -8.263 -5.420 -4.927 1.00 97.06 176 GLY A O 1
ATOM 1418 N N . ARG A 1 177 ? -9.277 -6.404 -6.680 1.00 96.81 177 ARG A N 1
ATOM 1419 C CA . ARG A 1 177 ? -10.285 -7.140 -5.916 1.00 96.81 177 ARG A CA 1
ATOM 1420 C C . ARG A 1 177 ? -10.064 -8.638 -6.077 1.00 96.81 177 ARG A C 1
ATOM 1422 O O . ARG A 1 177 ? -9.403 -9.082 -7.018 1.00 96.81 177 ARG A O 1
ATOM 1429 N N . ASP A 1 178 ? -10.651 -9.425 -5.189 1.00 95.75 178 ASP A N 1
ATOM 1430 C CA . ASP A 1 178 ? -10.543 -10.888 -5.222 1.00 95.75 178 ASP A CA 1
ATOM 1431 C C . ASP A 1 178 ? -11.113 -11.491 -6.514 1.00 95.75 178 ASP A C 1
ATOM 1433 O O . ASP A 1 178 ? -10.640 -12.526 -6.986 1.00 95.75 178 ASP A O 1
ATOM 1437 N N . ALA A 1 179 ? -12.094 -10.820 -7.129 1.00 93.69 179 ALA A N 1
ATOM 1438 C CA . ALA A 1 179 ? -12.662 -11.225 -8.411 1.00 93.69 179 ALA A CA 1
ATOM 1439 C C . ALA A 1 179 ? -11.626 -11.175 -9.552 1.00 93.69 179 ALA A C 1
ATOM 1441 O O . ALA A 1 179 ? -11.597 -12.068 -10.401 1.00 93.69 179 ALA A O 1
ATOM 1442 N N . GLU A 1 180 ? -10.752 -10.162 -9.575 1.00 93.50 180 GLU A N 1
ATOM 1443 C CA . GLU A 1 180 ? -9.694 -10.022 -10.582 1.00 93.50 180 GLU A CA 1
ATOM 1444 C C . GLU A 1 180 ? -8.358 -10.661 -10.162 1.00 93.50 180 GLU A C 1
ATOM 1446 O O . GLU A 1 180 ? -7.510 -10.896 -11.035 1.00 93.50 180 GLU A O 1
ATOM 1451 N N . LEU A 1 181 ? -8.178 -10.947 -8.864 1.00 93.31 181 LEU A N 1
ATOM 1452 C CA . LEU A 1 181 ? -7.024 -11.612 -8.239 1.00 93.31 181 LEU A CA 1
ATOM 1453 C C . LEU A 1 181 ? -7.457 -12.814 -7.368 1.00 93.31 181 LEU A C 1
ATOM 1455 O O . LEU A 1 181 ? -7.324 -12.760 -6.141 1.00 93.31 181 LEU A O 1
ATOM 1459 N N . PRO A 1 182 ? -7.910 -13.933 -7.968 1.00 93.31 182 PRO A N 1
ATOM 1460 C CA . PRO A 1 182 ? -8.323 -15.111 -7.207 1.00 93.31 182 PRO A CA 1
ATOM 1461 C C . PRO A 1 182 ? -7.220 -15.605 -6.265 1.00 93.31 182 PRO A C 1
ATOM 1463 O O . PRO A 1 182 ? -6.062 -15.741 -6.670 1.00 93.31 182 PRO A O 1
ATOM 1466 N N . SER A 1 183 ? -7.580 -15.901 -5.014 1.00 92.62 183 SER A N 1
ATOM 1467 C CA . SER A 1 183 ? -6.634 -16.183 -3.924 1.00 92.62 183 SER A CA 1
ATOM 1468 C C . SER A 1 183 ? -5.664 -17.335 -4.217 1.00 92.62 183 SER A C 1
ATOM 1470 O O . SER A 1 183 ? -4.473 -17.211 -3.929 1.00 92.62 183 SER A O 1
ATOM 1472 N N . ASP A 1 184 ? -6.127 -18.423 -4.834 1.00 93.88 184 ASP A N 1
ATOM 1473 C CA . ASP A 1 184 ? -5.287 -19.584 -5.155 1.00 93.88 184 ASP A CA 1
ATOM 1474 C C . ASP A 1 184 ? -4.226 -19.264 -6.221 1.00 93.88 184 ASP A C 1
ATOM 1476 O O . ASP A 1 184 ? -3.042 -19.569 -6.042 1.00 93.88 184 ASP A O 1
ATOM 1480 N N . GLU A 1 185 ? -4.624 -18.599 -7.315 1.00 95.25 185 GLU A N 1
ATOM 1481 C CA . GLU A 1 185 ? -3.690 -18.165 -8.363 1.00 95.25 185 GLU A CA 1
ATOM 1482 C C . GLU A 1 185 ? -2.733 -17.091 -7.835 1.00 95.25 185 GLU A C 1
ATOM 1484 O O . GLU A 1 185 ? -1.526 -17.164 -8.082 1.00 95.25 185 GLU A O 1
ATOM 1489 N N . ARG A 1 186 ? -3.251 -16.127 -7.062 1.00 96.44 186 ARG A N 1
ATOM 1490 C CA . ARG A 1 186 ? -2.461 -15.080 -6.407 1.00 96.44 186 ARG A CA 1
ATOM 1491 C C . ARG A 1 186 ? -1.357 -15.690 -5.544 1.00 96.44 186 ARG A C 1
ATOM 1493 O O . ARG A 1 186 ? -0.189 -15.400 -5.786 1.00 96.44 186 ARG A O 1
ATOM 1500 N N . ARG A 1 187 ? -1.691 -16.599 -4.622 1.00 95.12 187 ARG A N 1
ATOM 1501 C CA . ARG A 1 187 ? -0.717 -17.261 -3.730 1.00 95.12 187 ARG A CA 1
ATOM 1502 C C . ARG A 1 187 ? 0.346 -18.049 -4.493 1.00 95.12 187 ARG A C 1
ATOM 1504 O O . ARG A 1 187 ? 1.504 -18.089 -4.079 1.00 95.12 187 ARG A O 1
ATOM 1511 N N . ALA A 1 188 ? -0.024 -18.702 -5.595 1.00 95.38 188 ALA A N 1
ATOM 1512 C CA . ALA A 1 188 ? 0.937 -19.422 -6.427 1.00 95.38 188 ALA A CA 1
ATOM 1513 C C . ALA A 1 188 ? 1.941 -18.466 -7.092 1.00 95.38 188 ALA A C 1
ATOM 1515 O O . ALA A 1 188 ? 3.134 -18.770 -7.154 1.00 95.38 188 ALA A O 1
ATOM 1516 N N . LEU A 1 189 ? 1.468 -17.309 -7.560 1.00 95.62 189 LEU A N 1
ATOM 1517 C CA . LEU A 1 189 ? 2.290 -16.304 -8.231 1.00 95.62 189 LEU A CA 1
ATOM 1518 C C . LEU A 1 189 ? 3.121 -15.454 -7.265 1.00 95.62 189 LEU A C 1
ATOM 1520 O O . LEU A 1 189 ? 4.246 -15.099 -7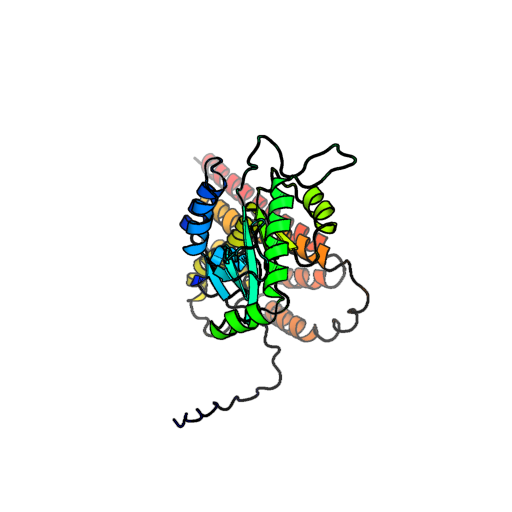.613 1.00 95.62 189 LEU A O 1
ATOM 1524 N N . GLU A 1 190 ? 2.621 -15.188 -6.057 1.00 96.69 190 GLU A N 1
ATOM 1525 C CA . GLU A 1 190 ? 3.333 -14.472 -4.987 1.00 96.69 190 GLU A CA 1
ATOM 1526 C C . GLU A 1 190 ? 4.670 -15.128 -4.624 1.00 96.69 190 GLU A C 1
ATOM 1528 O O . GLU A 1 190 ? 5.616 -14.436 -4.265 1.00 96.69 190 GLU A O 1
ATOM 1533 N N . ARG A 1 191 ? 4.809 -16.447 -4.814 1.00 96.12 191 ARG A N 1
ATOM 1534 C CA . ARG A 1 191 ? 6.083 -17.167 -4.618 1.00 96.12 191 ARG A CA 1
ATOM 1535 C C . ARG A 1 191 ? 7.218 -16.661 -5.512 1.00 96.12 191 ARG A C 1
ATOM 1537 O O . ARG A 1 191 ? 8.380 -16.915 -5.207 1.00 96.12 191 ARG A O 1
ATOM 1544 N N . ASN A 1 192 ? 6.887 -15.992 -6.617 1.00 96.75 192 ASN A N 1
ATOM 1545 C CA . ASN A 1 192 ? 7.856 -15.406 -7.541 1.00 96.75 192 ASN A CA 1
ATOM 1546 C C . ASN A 1 192 ? 8.174 -13.935 -7.222 1.00 96.75 192 ASN A C 1
ATOM 1548 O O . ASN A 1 192 ? 9.023 -13.348 -7.893 1.00 96.75 192 ASN A O 1
ATOM 1552 N N . LEU A 1 193 ? 7.487 -13.324 -6.253 1.00 97.31 193 LEU A N 1
ATOM 1553 C CA . LEU A 1 193 ? 7.758 -11.955 -5.822 1.00 97.31 193 LEU A CA 1
ATOM 1554 C C . LEU A 1 193 ? 8.969 -11.906 -4.874 1.00 97.31 193 LEU A C 1
ATOM 1556 O O . LEU A 1 193 ? 9.328 -12.922 -4.265 1.00 97.31 193 LEU A O 1
ATOM 1560 N N . PRO A 1 194 ? 9.617 -10.735 -4.719 1.00 97.75 194 PRO A N 1
ATOM 1561 C CA . PRO A 1 194 ? 10.613 -10.540 -3.673 1.00 97.75 194 PRO A CA 1
ATOM 1562 C C . PRO A 1 194 ? 10.039 -10.900 -2.297 1.00 97.75 194 PRO A C 1
ATOM 1564 O O . PRO A 1 194 ? 8.903 -10.555 -1.988 1.00 97.75 194 PRO A O 1
ATOM 1567 N N . ARG A 1 195 ? 10.834 -11.551 -1.436 1.00 96.88 195 ARG A N 1
ATOM 1568 C CA . ARG A 1 195 ? 10.378 -12.000 -0.101 1.00 96.88 195 ARG A CA 1
ATOM 1569 C C . ARG A 1 195 ? 9.905 -10.868 0.812 1.00 96.88 195 ARG A C 1
ATOM 1571 O O . ARG A 1 195 ? 9.158 -11.127 1.743 1.00 96.88 195 ARG A O 1
ATOM 1578 N N . SER A 1 196 ? 10.371 -9.649 0.564 1.00 97.06 196 SER A N 1
ATOM 1579 C CA . SER A 1 196 ? 9.970 -8.439 1.279 1.00 97.06 196 SER A CA 1
ATOM 1580 C C . SER A 1 196 ? 8.683 -7.816 0.738 1.00 97.06 196 SER A C 1
ATOM 1582 O O . SER A 1 196 ? 8.287 -6.768 1.226 1.00 97.06 196 SER A O 1
ATOM 1584 N N . THR A 1 197 ? 8.054 -8.390 -0.292 1.00 98.19 197 THR A N 1
ATOM 1585 C CA . THR A 1 197 ? 6.856 -7.843 -0.939 1.00 98.19 197 THR A CA 1
ATOM 1586 C C . THR A 1 197 ? 5.642 -8.722 -0.672 1.00 98.19 197 THR A C 1
ATOM 1588 O O . THR A 1 197 ? 5.669 -9.927 -0.916 1.00 98.19 197 THR A O 1
ATOM 1591 N N . LYS A 1 198 ? 4.549 -8.101 -0.232 1.00 97.75 198 LYS A N 1
ATOM 1592 C CA . LYS A 1 198 ? 3.245 -8.734 -0.023 1.00 97.75 198 LYS A CA 1
ATOM 1593 C C . LYS A 1 198 ? 2.189 -8.067 -0.901 1.00 97.75 198 LYS A C 1
ATOM 1595 O O . LYS A 1 198 ? 2.151 -6.844 -0.979 1.00 97.75 198 LYS A O 1
ATOM 1600 N N . LEU A 1 199 ? 1.315 -8.861 -1.517 1.00 98.19 199 LEU A N 1
ATOM 1601 C CA . LEU A 1 199 ? 0.150 -8.375 -2.257 1.00 98.19 199 LEU A CA 1
ATOM 1602 C C . LEU A 1 199 ? -1.105 -8.531 -1.387 1.00 98.19 199 LEU A C 1
ATOM 1604 O O . LEU A 1 199 ? -1.321 -9.579 -0.777 1.00 98.19 199 LEU A O 1
ATOM 1608 N N . VAL A 1 200 ? -1.935 -7.496 -1.321 1.00 98.19 200 VAL A N 1
ATOM 1609 C CA . VAL A 1 200 ? -3.192 -7.486 -0.562 1.00 98.19 200 VAL A CA 1
ATOM 1610 C C . VAL A 1 200 ? -4.285 -6.891 -1.443 1.00 98.19 200 VAL A C 1
ATOM 1612 O O . VAL A 1 200 ? -4.053 -5.883 -2.106 1.00 98.19 200 VAL A O 1
ATOM 1615 N N . THR A 1 201 ? -5.464 -7.508 -1.480 1.00 98.25 201 THR A N 1
ATOM 1616 C CA . THR A 1 201 ? -6.616 -6.962 -2.213 1.00 98.25 201 THR A CA 1
ATOM 1617 C C . THR A 1 201 ? -7.414 -6.000 -1.335 1.00 98.25 201 THR A C 1
ATOM 1619 O O . THR A 1 201 ? -7.294 -5.980 -0.108 1.00 98.25 201 THR A O 1
ATOM 1622 N N . TYR A 1 202 ? -8.259 -5.178 -1.955 1.00 98.38 202 TYR A N 1
ATOM 1623 C CA . TYR A 1 202 ? -9.182 -4.327 -1.200 1.00 98.38 202 TYR A CA 1
ATOM 1624 C C . TYR A 1 202 ? -10.223 -5.142 -0.416 1.00 98.38 202 TYR A C 1
ATOM 1626 O O . TYR A 1 202 ? -10.615 -4.733 0.678 1.00 98.38 202 TYR A O 1
ATOM 1634 N N . ASP A 1 203 ? -10.618 -6.314 -0.924 1.00 98.00 203 ASP A N 1
ATOM 1635 C CA . ASP A 1 203 ? -11.515 -7.222 -0.205 1.00 98.00 203 ASP A CA 1
ATOM 1636 C C . ASP A 1 203 ? -10.819 -7.861 1.012 1.00 98.00 203 ASP A C 1
ATOM 1638 O O . ASP A 1 203 ? -11.430 -7.909 2.077 1.00 98.00 203 ASP A O 1
ATOM 1642 N N . ASP A 1 204 ? -9.524 -8.219 0.928 1.00 97.50 204 ASP A N 1
ATOM 1643 C CA . ASP A 1 204 ? -8.754 -8.688 2.096 1.00 97.50 204 ASP A CA 1
ATOM 1644 C C . ASP A 1 204 ? -8.797 -7.651 3.240 1.00 97.50 204 ASP A C 1
ATOM 1646 O O . ASP A 1 204 ? -8.991 -7.993 4.410 1.00 97.50 204 ASP A O 1
ATOM 1650 N N . LEU A 1 205 ? -8.614 -6.363 2.917 1.00 97.75 205 LEU A N 1
ATOM 1651 C CA . LEU A 1 205 ? -8.685 -5.276 3.901 1.00 97.75 205 LEU A CA 1
ATOM 1652 C C . LEU A 1 205 ? -10.081 -5.140 4.505 1.00 97.75 205 LEU A C 1
ATOM 1654 O O . LEU A 1 205 ? -10.205 -4.937 5.715 1.00 97.75 205 LEU A O 1
ATOM 1658 N N . LEU A 1 206 ? -11.121 -5.253 3.676 1.00 97.38 206 LEU A N 1
ATOM 1659 C CA . LEU A 1 206 ? -12.507 -5.197 4.124 1.00 97.38 206 LEU A CA 1
ATOM 1660 C C . LEU A 1 206 ? -12.820 -6.343 5.088 1.00 97.38 206 LEU A C 1
ATOM 1662 O O . LEU A 1 206 ? -13.428 -6.114 6.134 1.00 97.38 206 LEU A O 1
ATOM 1666 N N . ASP A 1 207 ? -12.400 -7.559 4.759 1.00 95.75 207 ASP A N 1
ATOM 1667 C CA . ASP A 1 207 ? -12.648 -8.740 5.580 1.00 95.75 207 ASP A CA 1
ATOM 1668 C C . ASP A 1 207 ? -11.917 -8.650 6.921 1.00 95.75 207 ASP A C 1
ATOM 1670 O O . ASP A 1 207 ? -12.503 -8.920 7.975 1.00 95.75 207 ASP A O 1
ATOM 1674 N N . LEU A 1 208 ? -10.671 -8.166 6.916 1.00 94.69 208 LEU A N 1
ATOM 1675 C CA . LEU A 1 208 ? -9.917 -7.891 8.139 1.00 94.69 208 LEU A CA 1
ATOM 1676 C C . LEU A 1 208 ? -10.553 -6.770 8.979 1.00 94.69 208 LEU A C 1
ATOM 1678 O O . LEU A 1 208 ? -10.578 -6.867 10.211 1.00 94.69 208 LEU A O 1
ATOM 1682 N N . ALA A 1 209 ? -11.090 -5.724 8.346 1.00 93.81 209 ALA A N 1
ATOM 1683 C CA . ALA A 1 209 ? -11.813 -4.658 9.036 1.00 93.81 209 ALA A CA 1
ATOM 1684 C C . ALA A 1 209 ? -13.106 -5.189 9.679 1.00 93.81 209 ALA A C 1
ATOM 1686 O O . ALA A 1 209 ? -13.303 -5.027 10.884 1.00 93.81 209 ALA A O 1
ATOM 1687 N N . LYS A 1 210 ? -13.932 -5.925 8.924 1.00 90.88 210 LYS A N 1
ATOM 1688 C CA . LYS A 1 210 ? -15.167 -6.562 9.417 1.00 90.88 210 LYS A CA 1
ATOM 1689 C C . LYS A 1 210 ? -14.905 -7.522 10.573 1.00 90.88 210 LYS A C 1
ATOM 1691 O O . LYS A 1 210 ? -15.640 -7.509 11.562 1.00 90.88 210 LYS A O 1
ATOM 1696 N N . ALA A 1 211 ? -13.842 -8.324 10.485 1.00 86.88 211 ALA A N 1
ATOM 1697 C CA . ALA A 1 211 ? -13.444 -9.230 11.559 1.00 86.88 211 ALA A CA 1
ATOM 1698 C C . ALA A 1 211 ? -13.133 -8.479 12.866 1.00 86.88 211 ALA A C 1
ATOM 1700 O O . ALA A 1 211 ? -13.412 -8.993 13.949 1.00 86.88 211 ALA A O 1
ATOM 1701 N N . ARG A 1 212 ? -12.613 -7.246 12.779 1.00 84.06 212 ARG A N 1
ATOM 1702 C CA . ARG A 1 212 ? -12.386 -6.374 13.942 1.00 84.06 212 ARG A CA 1
ATOM 1703 C C . ARG A 1 212 ? -13.654 -5.660 14.419 1.00 84.06 212 ARG A C 1
ATOM 1705 O O . ARG A 1 212 ? -13.771 -5.420 15.616 1.00 84.06 212 ARG A O 1
ATOM 1712 N N . THR A 1 213 ? -14.618 -5.379 13.541 1.00 78.06 213 THR A N 1
ATOM 1713 C CA . THR A 1 213 ? -15.922 -4.795 13.916 1.00 78.06 213 THR A CA 1
ATOM 1714 C C . THR A 1 213 ? -16.785 -5.760 14.731 1.00 78.06 213 THR A C 1
ATOM 1716 O O . THR A 1 213 ? -17.381 -5.360 15.729 1.00 78.06 213 THR A O 1
ATOM 1719 N N . LEU A 1 214 ? -16.829 -7.049 14.370 1.00 59.94 214 LEU A N 1
ATOM 1720 C CA . LEU A 1 214 ? -17.696 -8.044 15.031 1.00 59.94 214 LEU A CA 1
ATOM 1721 C C . LEU A 1 214 ? -17.373 -8.265 16.520 1.00 59.94 214 LEU A C 1
ATOM 1723 O O . LEU A 1 214 ? -18.256 -8.616 17.310 1.00 59.94 214 LEU A O 1
ATOM 1727 N N . VAL A 1 215 ? -16.129 -8.003 16.928 1.00 57.53 215 VAL A N 1
ATOM 1728 C CA . VAL A 1 215 ? -15.713 -8.041 18.340 1.00 57.53 215 VAL A CA 1
ATOM 1729 C C . VAL A 1 215 ? -16.474 -6.993 19.170 1.00 57.53 215 VAL A C 1
ATOM 1731 O O . VAL A 1 215 ? -16.781 -7.217 20.340 1.00 57.53 215 VAL A O 1
ATOM 1734 N N . VAL A 1 216 ? -16.846 -5.874 18.548 1.00 54.62 216 VAL A N 1
ATOM 1735 C CA . VAL A 1 216 ? -17.412 -4.681 19.192 1.00 54.62 216 VAL A CA 1
ATOM 1736 C C . VAL A 1 216 ? -18.912 -4.790 19.359 1.00 54.62 216 VAL A C 1
ATOM 1738 O O . VAL A 1 216 ? -19.418 -4.556 20.453 1.00 54.62 216 VAL A O 1
ATOM 1741 N N . THR A 1 217 ? -19.623 -5.171 18.294 1.00 54.44 217 THR A N 1
ATOM 1742 C CA . THR A 1 217 ? -21.083 -5.325 18.334 1.00 54.44 217 THR A CA 1
ATOM 1743 C C . THR A 1 217 ? -21.474 -6.345 19.391 1.00 54.44 217 THR A C 1
ATOM 1745 O O . THR A 1 217 ? -22.388 -6.096 20.168 1.00 54.44 217 THR A O 1
ATOM 1748 N N . THR A 1 218 ? -20.705 -7.431 19.499 1.00 54.56 218 THR A N 1
ATOM 1749 C CA . THR A 1 218 ? -20.822 -8.387 20.601 1.00 54.56 218 THR A CA 1
ATOM 1750 C C . THR A 1 218 ? -20.609 -7.647 21.929 1.00 54.56 218 THR A C 1
ATOM 1752 O O . THR A 1 218 ? -21.555 -7.455 22.682 1.00 54.56 218 THR A O 1
ATOM 1755 N N . TYR A 1 219 ? -19.421 -7.104 22.204 1.00 55.59 219 TYR A N 1
ATOM 1756 C CA . TYR A 1 219 ? -19.138 -6.476 23.502 1.00 55.59 219 TYR A CA 1
ATOM 1757 C C . TYR A 1 219 ? -20.174 -5.421 23.950 1.00 55.59 219 TYR A C 1
ATOM 1759 O O . TYR A 1 219 ? -20.613 -5.445 25.098 1.00 55.59 219 TYR A O 1
ATOM 1767 N N . HIS A 1 220 ? -20.619 -4.534 23.054 1.00 56.72 220 HIS A N 1
ATOM 1768 C CA . HIS A 1 220 ? -21.605 -3.500 23.382 1.00 56.72 220 HIS A CA 1
ATOM 1769 C C . HIS A 1 220 ? -23.026 -4.032 23.580 1.00 56.72 220 HIS A C 1
ATOM 1771 O O . HIS A 1 220 ? -23.717 -3.526 24.461 1.00 56.72 220 HIS A O 1
ATOM 1777 N N . LEU A 1 221 ? -23.461 -5.043 22.818 1.00 56.78 221 LEU A N 1
ATOM 1778 C CA . LEU A 1 221 ? -24.773 -5.668 23.023 1.00 56.78 221 LEU A CA 1
ATOM 1779 C C . LEU A 1 221 ? -24.845 -6.420 24.355 1.00 56.78 221 LEU A C 1
ATOM 1781 O O . LEU A 1 221 ? -25.893 -6.433 24.995 1.00 56.78 221 LEU A O 1
ATOM 1785 N N . PHE A 1 222 ? -23.736 -7.019 24.795 1.00 55.97 222 PHE A N 1
ATOM 1786 C CA . PHE A 1 222 ? -23.692 -7.763 26.054 1.00 55.97 222 PHE A CA 1
ATOM 1787 C C . PHE A 1 222 ? -23.348 -6.885 27.265 1.00 55.97 222 PHE A C 1
ATOM 1789 O O . PHE A 1 222 ? -23.643 -7.288 28.383 1.00 55.97 222 PHE A O 1
ATOM 1796 N N . ARG A 1 223 ? -22.785 -5.682 27.086 1.00 53.97 223 ARG A N 1
ATOM 1797 C CA . ARG A 1 223 ? -22.403 -4.793 28.200 1.00 53.97 223 ARG A CA 1
ATOM 1798 C C . ARG A 1 223 ? -23.543 -4.505 29.196 1.00 53.97 223 ARG A C 1
ATOM 1800 O O . ARG A 1 223 ? -23.308 -4.694 30.385 1.00 53.97 223 ARG A O 1
ATOM 1807 N N . PRO A 1 224 ? -24.777 -4.163 28.776 1.00 55.53 224 PRO A N 1
ATOM 1808 C CA . PRO A 1 224 ? -25.885 -3.969 29.716 1.00 55.53 224 PRO A CA 1
ATOM 1809 C C . PRO A 1 224 ? -26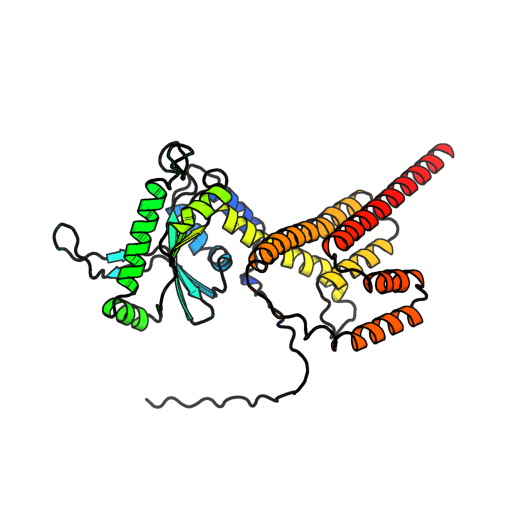.269 -5.240 30.488 1.00 55.53 224 PRO A C 1
ATOM 1811 O O . PRO A 1 224 ? -26.817 -5.144 31.575 1.00 55.53 224 PRO A O 1
ATOM 1814 N N . LEU A 1 225 ? -25.975 -6.427 29.944 1.00 54.19 225 LEU A N 1
ATOM 1815 C CA . LEU A 1 225 ? -26.209 -7.717 30.607 1.00 54.19 225 LEU A CA 1
ATOM 1816 C C . LEU A 1 225 ? -25.081 -8.103 31.579 1.00 54.19 225 LEU A C 1
ATOM 1818 O O . LEU A 1 225 ? -25.227 -9.063 32.333 1.00 54.19 225 LEU A O 1
ATOM 1822 N N . LEU A 1 226 ? -23.950 -7.393 31.522 1.00 54.25 226 LEU A N 1
ATOM 1823 C CA . LEU A 1 226 ? -22.753 -7.608 32.338 1.00 54.25 226 LEU A CA 1
ATOM 1824 C C . LEU A 1 226 ? -22.634 -6.591 33.484 1.00 54.25 226 LEU A C 1
ATOM 1826 O O . LEU A 1 226 ? -21.955 -6.873 34.467 1.00 54.25 226 LEU A O 1
ATOM 1830 N N . ASP A 1 227 ? -23.283 -5.429 33.357 1.00 51.44 227 ASP A N 1
ATOM 1831 C CA . ASP A 1 227 ? -23.229 -4.336 34.337 1.00 51.44 227 ASP A CA 1
ATOM 1832 C C . ASP A 1 227 ? -24.123 -4.580 35.580 1.00 51.44 227 ASP A C 1
ATOM 1834 O O . ASP A 1 227 ? -23.986 -3.870 36.578 1.00 51.44 227 ASP A O 1
ATOM 1838 N N . ASP A 1 228 ? -24.958 -5.628 35.582 1.00 48.06 228 ASP A N 1
ATOM 1839 C CA . ASP A 1 228 ? -25.660 -6.096 36.783 1.00 48.06 228 ASP A CA 1
ATOM 1840 C C . ASP A 1 228 ? -24.731 -7.003 37.629 1.00 48.06 228 ASP A C 1
ATOM 1842 O O . ASP A 1 228 ? -24.689 -8.227 37.498 1.00 48.06 228 ASP A O 1
ATOM 1846 N N . ASP A 1 229 ? -23.992 -6.364 38.540 1.00 48.31 229 ASP A N 1
ATOM 1847 C CA . ASP A 1 229 ? -23.468 -6.932 39.798 1.00 48.31 229 ASP A CA 1
ATOM 1848 C C . ASP A 1 229 ? -22.224 -7.854 39.772 1.00 48.31 229 ASP A C 1
ATOM 1850 O O . ASP A 1 229 ? -21.915 -8.502 40.775 1.00 48.31 229 ASP A O 1
ATOM 1854 N N . ILE A 1 230 ? -21.429 -7.888 38.694 1.00 47.19 230 ILE A N 1
ATOM 1855 C CA . ILE A 1 230 ? -20.180 -8.685 38.663 1.00 47.19 230 ILE A CA 1
ATOM 1856 C C . ILE A 1 230 ? -18.948 -7.782 38.579 1.00 47.19 230 ILE A C 1
ATOM 1858 O O . ILE A 1 230 ? -18.251 -7.684 37.569 1.00 47.19 230 ILE A O 1
ATOM 1862 N N . SER A 1 231 ? -18.633 -7.139 39.701 1.00 41.38 231 SER A N 1
ATOM 1863 C CA . SER A 1 231 ? -17.310 -6.549 39.897 1.00 41.38 231 SER A CA 1
ATOM 1864 C C . SER A 1 231 ? -16.260 -7.665 40.033 1.00 41.38 231 SER A C 1
ATOM 1866 O O . SER A 1 231 ? -16.088 -8.259 41.092 1.00 41.38 231 SER A O 1
ATOM 1868 N N . GLY A 1 232 ? -15.541 -7.968 38.946 1.00 46.97 232 GLY A N 1
ATOM 1869 C CA . GLY A 1 232 ? -14.218 -8.601 39.051 1.00 46.97 232 GLY A CA 1
ATOM 1870 C C . GLY A 1 232 ? -13.963 -9.917 38.316 1.00 46.97 232 GLY A C 1
ATOM 1871 O O . GLY A 1 232 ? -12.876 -10.462 38.494 1.00 46.97 232 GLY A O 1
ATOM 1872 N N . ILE A 1 233 ? -14.872 -10.422 37.474 1.00 43.69 233 ILE A N 1
ATOM 1873 C CA . ILE A 1 233 ? -14.589 -11.607 36.642 1.00 43.69 233 ILE A CA 1
ATOM 1874 C C . ILE A 1 233 ? -14.644 -11.210 35.161 1.00 43.69 233 ILE A C 1
ATOM 1876 O O . ILE A 1 233 ? -15.718 -10.844 34.682 1.00 43.69 233 ILE A O 1
ATOM 1880 N N . PRO A 1 234 ? -13.523 -11.252 34.415 1.00 46.75 234 PRO A N 1
ATOM 1881 C CA . PRO A 1 234 ? -13.555 -11.060 32.972 1.00 46.75 234 PRO A CA 1
ATOM 1882 C C . PRO A 1 234 ? -14.249 -12.267 32.337 1.00 46.75 234 PRO A C 1
ATOM 1884 O O . PRO A 1 234 ? -13.647 -13.326 32.185 1.00 46.75 234 PRO A O 1
ATOM 1887 N N . LEU A 1 235 ? -15.525 -12.104 31.991 1.00 49.62 235 LEU A N 1
ATOM 1888 C CA . LEU A 1 235 ? -16.259 -13.098 31.218 1.00 49.62 235 LEU A CA 1
ATOM 1889 C C . LEU A 1 235 ? -15.657 -13.165 29.812 1.00 49.62 235 LEU A C 1
ATOM 1891 O O . LEU A 1 235 ? -15.466 -12.149 29.136 1.00 49.62 235 LEU A O 1
ATOM 1895 N N . THR A 1 236 ? -15.323 -14.371 29.375 1.00 57.56 236 THR A N 1
ATOM 1896 C CA . THR A 1 236 ? -14.897 -14.625 27.999 1.00 57.56 236 THR A CA 1
ATOM 1897 C C . THR A 1 236 ? -16.067 -14.395 27.039 1.00 57.56 236 THR A C 1
ATOM 1899 O O . THR A 1 236 ? -17.236 -14.491 27.416 1.00 57.56 236 THR A O 1
ATOM 1902 N N . SER A 1 237 ? -15.777 -14.146 25.759 1.00 50.53 237 SER A N 1
ATOM 1903 C CA . SER A 1 237 ? -16.798 -13.952 24.714 1.00 50.53 237 SER A CA 1
ATOM 1904 C C . SER A 1 237 ? -17.840 -15.083 24.690 1.00 50.53 237 SER A C 1
ATOM 1906 O O . SER A 1 237 ? -19.015 -14.841 24.423 1.00 50.53 237 SER A O 1
ATOM 1908 N N . PHE A 1 238 ? -17.414 -16.311 25.012 1.00 48.00 238 PHE A N 1
ATOM 1909 C CA . PHE A 1 238 ? -18.264 -17.498 25.103 1.00 48.00 238 PHE A CA 1
ATOM 1910 C C . PHE A 1 238 ? -19.215 -17.476 26.305 1.00 48.00 238 PHE A C 1
ATOM 1912 O O . PHE A 1 238 ? -20.367 -17.882 26.171 1.00 48.00 238 PHE A O 1
ATOM 1919 N N . GLU A 1 239 ? -18.769 -16.990 27.462 1.00 56.34 239 GLU A N 1
ATOM 1920 C CA . GLU A 1 239 ? -19.613 -16.892 28.657 1.00 56.34 239 GLU A CA 1
ATOM 1921 C C . GLU A 1 239 ? -20.655 -15.780 28.508 1.00 56.34 239 GLU A C 1
ATOM 1923 O O . GLU A 1 239 ? -21.808 -15.979 28.884 1.00 56.34 239 GLU A O 1
ATOM 1928 N N . CYS A 1 240 ? -20.304 -14.662 27.862 1.00 53.31 240 CYS A N 1
ATOM 1929 C CA . CYS A 1 240 ? -21.270 -13.624 27.490 1.00 53.31 240 CYS A CA 1
ATOM 1930 C C . CYS A 1 240 ? -22.360 -14.182 26.560 1.00 53.31 240 CYS A C 1
ATOM 1932 O O . CYS A 1 240 ? -23.550 -13.981 26.805 1.00 53.31 240 CYS A O 1
ATOM 1934 N N . LEU A 1 241 ? -21.959 -14.947 25.537 1.00 55.28 241 LEU A N 1
ATOM 1935 C CA . LEU A 1 241 ? -22.864 -15.612 24.593 1.00 55.28 241 LEU A CA 1
ATOM 1936 C C . LEU A 1 241 ? -23.787 -16.626 25.279 1.00 55.28 241 LEU A C 1
ATOM 1938 O O . LEU A 1 241 ? -25.000 -16.597 25.064 1.00 55.28 241 LEU A O 1
ATOM 1942 N N . ALA A 1 242 ? -23.236 -17.486 26.140 1.00 60.97 242 ALA A N 1
ATOM 1943 C CA . ALA A 1 242 ? -24.016 -18.437 26.928 1.00 60.97 242 ALA A CA 1
ATOM 1944 C C . ALA A 1 242 ? -25.005 -17.718 27.858 1.00 60.97 242 ALA A C 1
ATOM 1946 O O . ALA A 1 242 ? -26.146 -18.158 28.011 1.00 60.97 242 ALA A O 1
ATOM 1947 N N . ARG A 1 243 ? -24.602 -16.577 28.428 1.00 57.94 243 ARG A N 1
ATOM 1948 C CA . ARG A 1 243 ? -25.429 -15.817 29.363 1.00 57.94 243 ARG A CA 1
ATOM 1949 C C . ARG A 1 243 ? -26.563 -15.051 28.688 1.00 57.94 243 ARG A C 1
ATOM 1951 O O . ARG A 1 243 ? -27.666 -15.069 29.229 1.00 57.94 243 ARG A O 1
ATOM 1958 N N . ALA A 1 244 ? -26.376 -14.446 27.509 1.00 55.16 244 ALA A N 1
ATOM 1959 C CA . ALA A 1 244 ? -27.543 -13.896 26.805 1.00 55.16 244 ALA A CA 1
ATOM 1960 C C . ALA A 1 244 ? -28.451 -14.988 26.250 1.00 55.16 244 ALA A C 1
ATOM 1962 O O . ALA A 1 244 ? -29.662 -14.806 26.273 1.00 55.16 244 ALA A O 1
ATOM 1963 N N . ALA A 1 245 ? -27.913 -16.137 25.823 1.00 59.91 245 ALA A N 1
ATOM 1964 C CA . ALA A 1 245 ? -28.753 -17.280 25.471 1.00 59.91 245 ALA A CA 1
ATOM 1965 C C . ALA A 1 245 ? -29.619 -17.724 26.670 1.00 59.91 245 ALA A C 1
ATOM 1967 O O . ALA A 1 245 ? -30.809 -17.990 26.511 1.00 59.91 245 ALA A O 1
ATOM 1968 N N . GLU A 1 246 ? -29.056 -17.724 27.883 1.00 60.53 246 GLU A N 1
ATOM 1969 C CA . GLU A 1 246 ? -29.774 -18.015 29.130 1.00 60.53 246 GLU A CA 1
ATOM 1970 C C . GLU A 1 246 ? -30.823 -16.944 29.484 1.00 60.53 246 GLU A C 1
ATOM 1972 O O . GLU A 1 246 ? -31.935 -17.283 29.887 1.00 60.53 246 GLU A O 1
ATOM 1977 N N . LEU A 1 247 ? -30.507 -15.657 29.315 1.00 54.50 247 LEU A N 1
ATOM 1978 C CA . LEU A 1 247 ? -31.432 -14.548 29.584 1.00 54.50 247 LEU A CA 1
ATOM 1979 C C . LEU A 1 247 ? -32.600 -14.510 28.592 1.00 54.50 247 LEU A C 1
ATOM 1981 O O . LEU A 1 247 ? -33.748 -14.314 28.994 1.00 54.50 247 LEU A O 1
ATOM 1985 N N . VAL A 1 248 ? -32.338 -14.787 27.315 1.00 56.38 248 VAL A N 1
ATOM 1986 C CA . VAL A 1 248 ? -33.380 -14.957 26.295 1.00 56.38 248 VAL A CA 1
ATOM 1987 C C . VAL A 1 248 ? -34.255 -16.161 26.635 1.00 56.38 248 VAL A C 1
ATOM 1989 O O . VAL A 1 248 ? -35.475 -16.045 26.602 1.00 56.38 248 VAL A O 1
ATOM 1992 N N . ALA A 1 249 ? -33.665 -17.299 27.018 1.00 59.66 249 ALA A N 1
ATOM 1993 C CA . ALA A 1 249 ? -34.425 -18.494 27.392 1.00 59.66 249 ALA A CA 1
ATOM 1994 C C . ALA A 1 249 ? -35.325 -18.278 28.625 1.00 59.66 249 ALA A C 1
ATOM 1996 O O . ALA A 1 249 ? -36.331 -18.970 28.787 1.00 59.66 249 ALA A O 1
ATOM 1997 N N . ARG A 1 250 ? -34.980 -17.317 29.491 1.00 59.62 250 ARG A N 1
ATOM 1998 C CA . ARG A 1 250 ? -35.779 -16.914 30.661 1.00 59.62 250 ARG A CA 1
ATOM 1999 C C . ARG A 1 250 ? -36.873 -15.894 30.339 1.00 59.62 250 ARG A C 1
ATOM 2001 O O . ARG A 1 250 ? -37.794 -15.735 31.137 1.00 59.62 250 ARG A O 1
ATOM 2008 N N . SER A 1 251 ? -36.793 -15.224 29.195 1.00 46.19 251 SER A N 1
ATOM 2009 C CA . SER A 1 251 ? -37.763 -14.220 28.761 1.00 46.19 251 SER A CA 1
ATOM 2010 C C . SER A 1 251 ? -38.918 -14.920 28.035 1.00 46.19 251 SER A C 1
ATOM 2012 O O . SER A 1 251 ? -38.734 -15.414 26.931 1.00 46.19 251 SER A O 1
ATOM 2014 N N . GLN A 1 252 ? -40.107 -15.026 28.635 1.00 63.38 252 GLN A N 1
ATOM 2015 C CA . GLN A 1 252 ? -41.277 -15.639 27.980 1.00 63.38 252 GLN A CA 1
ATOM 2016 C C . GLN A 1 252 ? -42.142 -14.609 27.227 1.00 63.38 252 GLN A C 1
ATOM 2018 O O . GLN A 1 252 ? -42.512 -13.604 27.833 1.00 63.38 252 GLN A O 1
ATOM 2023 N N . PRO A 1 253 ? -42.633 -14.923 26.010 1.00 53.41 253 PRO A N 1
ATOM 2024 C CA . PRO A 1 253 ? -41.971 -15.631 24.914 1.00 53.41 253 PRO A CA 1
ATOM 2025 C C . PRO A 1 253 ? -41.338 -14.627 23.922 1.00 53.41 253 PRO A C 1
ATOM 2027 O O . PRO A 1 253 ? -41.962 -13.614 23.599 1.00 53.41 253 PRO A O 1
ATOM 2030 N N . PRO A 1 254 ? -40.130 -14.890 23.393 1.00 55.41 254 PRO A N 1
ATOM 2031 C CA . PRO A 1 254 ? -39.568 -14.069 22.331 1.00 55.41 254 PRO A CA 1
ATOM 2032 C C . PRO A 1 254 ? -40.304 -14.384 21.024 1.00 55.41 254 PRO A C 1
ATOM 2034 O O . PRO A 1 254 ? -40.478 -15.553 20.670 1.00 55.41 254 PRO A O 1
ATOM 2037 N N . ASP A 1 255 ? -40.767 -13.356 20.314 1.00 66.38 255 ASP A N 1
ATOM 2038 C CA . ASP A 1 255 ? -41.391 -13.548 19.003 1.00 66.38 255 ASP A CA 1
ATOM 2039 C C . ASP A 1 255 ? -40.354 -14.051 17.968 1.00 66.38 255 ASP A C 1
ATOM 2041 O O . ASP A 1 255 ? -39.141 -13.932 18.167 1.00 66.38 255 ASP A O 1
ATOM 2045 N N . GLU A 1 256 ? -40.818 -14.651 16.866 1.00 53.66 256 GLU A N 1
ATOM 2046 C CA . GLU A 1 256 ? -39.984 -15.202 15.785 1.00 53.66 256 GLU A CA 1
ATOM 2047 C C . GLU A 1 256 ? -38.908 -14.217 15.274 1.00 53.66 256 GLU A C 1
ATOM 2049 O O . GLU A 1 256 ? -37.802 -14.639 14.926 1.00 53.66 256 GLU A O 1
ATOM 2054 N N . SER A 1 257 ? -39.205 -12.915 15.281 1.00 54.97 257 SER A N 1
ATOM 2055 C CA . SER A 1 257 ? -38.291 -11.799 15.020 1.00 54.97 257 SER A CA 1
ATOM 2056 C C . SER A 1 257 ? -37.057 -11.850 15.922 1.00 54.97 257 SER A C 1
ATOM 2058 O O . SER A 1 257 ? -35.928 -11.887 15.431 1.00 54.97 257 SER A O 1
ATOM 2060 N N . VAL A 1 258 ? -37.270 -11.960 17.236 1.00 56.03 258 VAL A N 1
ATOM 2061 C CA . VAL A 1 258 ? -36.216 -11.967 18.260 1.00 56.03 258 VAL A CA 1
ATOM 2062 C C . VAL A 1 258 ? -35.353 -13.220 18.127 1.00 56.03 258 VAL A C 1
ATOM 2064 O O . VAL A 1 258 ? -34.128 -13.145 18.173 1.00 56.03 258 VAL A O 1
ATOM 2067 N N . CYS A 1 259 ? -35.958 -14.384 17.871 1.00 51.66 259 CYS A N 1
ATOM 2068 C CA . CYS A 1 259 ? -35.195 -15.604 17.597 1.00 51.66 259 CYS A CA 1
ATOM 2069 C C . CYS A 1 259 ? -34.342 -15.488 16.321 1.00 51.66 259 CYS A C 1
ATOM 2071 O O . CYS A 1 259 ? -33.206 -15.965 16.291 1.00 51.66 259 CYS A O 1
ATOM 2073 N N . ARG A 1 260 ? -34.863 -14.848 15.265 1.00 54.16 260 ARG A N 1
ATOM 2074 C CA . ARG A 1 260 ? -34.146 -14.642 13.997 1.00 54.16 260 ARG A CA 1
ATOM 2075 C C . ARG A 1 260 ? -32.980 -13.661 14.161 1.00 54.16 260 ARG A C 1
ATOM 2077 O O . ARG A 1 260 ? -31.912 -13.883 13.590 1.00 54.16 260 ARG A O 1
ATOM 2084 N N . GLU A 1 261 ? -33.168 -12.631 14.976 1.00 52.22 261 GLU A N 1
ATOM 2085 C CA . GLU A 1 261 ? -32.151 -11.643 15.335 1.00 52.22 261 GLU A CA 1
ATOM 2086 C C . GLU A 1 261 ? -31.038 -12.270 16.189 1.00 52.22 261 GLU A C 1
ATOM 2088 O O . GLU A 1 261 ? -29.858 -12.090 15.902 1.00 52.22 261 GLU A O 1
ATOM 2093 N N . ILE A 1 262 ? -31.383 -13.141 17.140 1.00 53.22 262 ILE A N 1
ATOM 2094 C CA . ILE A 1 262 ? -30.406 -13.900 17.936 1.00 53.22 262 ILE A CA 1
ATOM 2095 C C . ILE A 1 262 ? -29.588 -14.854 17.067 1.00 53.22 262 ILE A C 1
ATOM 2097 O O . ILE A 1 262 ? -28.374 -14.932 17.218 1.00 53.22 262 ILE A O 1
ATOM 2101 N N . ILE A 1 263 ? -30.207 -15.556 16.116 1.00 53.75 263 ILE A N 1
ATOM 2102 C CA . ILE A 1 263 ? -29.472 -16.416 15.174 1.00 53.75 263 ILE A CA 1
ATOM 2103 C C . ILE A 1 263 ? -28.485 -15.584 14.337 1.00 53.75 263 ILE A C 1
ATOM 2105 O O . ILE A 1 263 ? -27.335 -15.989 14.157 1.00 53.75 263 ILE A O 1
ATOM 2109 N N . GLN A 1 264 ? -28.897 -14.403 13.870 1.00 53.03 264 GLN A N 1
ATOM 2110 C CA . GLN A 1 264 ? -28.026 -13.475 13.137 1.00 53.03 264 GLN A CA 1
ATOM 2111 C C . GLN A 1 264 ? -26.874 -12.941 14.005 1.00 53.03 264 GLN A C 1
ATOM 2113 O O . GLN A 1 264 ? -25.752 -12.834 13.514 1.00 53.03 264 GLN A O 1
ATOM 2118 N N . LEU A 1 265 ? -27.133 -12.640 15.280 1.00 48.12 265 LEU A N 1
ATOM 2119 C CA . LEU A 1 265 ? -26.178 -12.008 16.196 1.00 48.12 265 LEU A CA 1
ATOM 2120 C C . LEU A 1 265 ? -25.247 -12.994 16.910 1.00 48.12 265 LEU A C 1
ATOM 2122 O O . LEU A 1 265 ? -24.148 -12.616 17.298 1.00 48.12 265 LEU A O 1
ATOM 2126 N N . VAL A 1 266 ? -25.662 -14.250 17.086 1.00 51.91 266 VAL A N 1
ATOM 2127 C CA . VAL A 1 266 ? -24.912 -15.266 17.842 1.00 51.91 266 VAL A CA 1
ATOM 2128 C C . VAL A 1 266 ? -24.277 -16.285 16.906 1.00 51.91 266 VAL A C 1
ATOM 2130 O O . VAL A 1 266 ? -23.074 -16.521 16.972 1.00 51.91 266 VAL A O 1
ATOM 2133 N N . ILE A 1 267 ? -25.049 -16.875 15.993 1.00 52.66 267 ILE A N 1
ATOM 2134 C CA . ILE A 1 267 ? -24.562 -17.998 15.178 1.00 52.66 267 ILE A CA 1
ATOM 2135 C C . ILE A 1 267 ? -23.650 -17.502 14.051 1.00 52.66 267 ILE A C 1
ATOM 2137 O O . ILE A 1 267 ? -22.630 -18.124 13.756 1.00 52.66 267 ILE A O 1
ATOM 2141 N N . ARG A 1 268 ? -23.964 -16.351 13.448 1.00 50.41 268 ARG A N 1
ATOM 2142 C CA . ARG A 1 268 ? -23.203 -15.812 12.311 1.00 50.41 268 ARG A CA 1
ATOM 2143 C C . ARG A 1 268 ? -21.770 -15.396 12.690 1.00 50.41 268 ARG A C 1
ATOM 2145 O O . ARG A 1 268 ? -20.849 -15.802 11.982 1.00 50.41 268 ARG A O 1
ATOM 2152 N N . PRO A 1 269 ? -21.522 -14.684 13.810 1.00 49.88 269 PRO A N 1
ATOM 2153 C CA . PRO A 1 269 ? -20.155 -14.399 14.256 1.00 49.88 269 PRO A CA 1
ATOM 2154 C C . PRO A 1 269 ? -19.377 -15.663 14.628 1.00 49.88 269 PRO A C 1
ATOM 2156 O O . PRO A 1 269 ? -18.193 -15.762 14.318 1.00 49.88 269 PRO A O 1
ATOM 2159 N N . ILE A 1 270 ? -20.045 -16.661 15.216 1.00 48.66 270 ILE A N 1
ATOM 2160 C CA . ILE A 1 270 ? -19.440 -17.960 15.535 1.00 48.66 270 ILE A CA 1
ATOM 2161 C C . ILE A 1 270 ? -18.974 -18.684 14.255 1.00 48.66 270 ILE A C 1
ATOM 2163 O O . ILE A 1 270 ? -17.856 -19.195 14.219 1.00 48.66 270 ILE A O 1
ATOM 2167 N N . GLN A 1 271 ? -19.766 -18.664 13.178 1.00 47.38 271 GLN A N 1
ATOM 2168 C CA . GLN A 1 271 ? -19.389 -19.240 11.875 1.00 47.38 271 GLN A CA 1
ATOM 2169 C C . GLN A 1 271 ? -18.213 -18.501 11.211 1.00 47.38 271 GLN A C 1
ATOM 2171 O O . GLN A 1 271 ? -17.352 -19.128 10.585 1.00 47.38 271 GLN A O 1
ATOM 2176 N N . VAL A 1 272 ? -18.134 -17.176 11.371 1.00 48.53 272 VAL A N 1
ATOM 2177 C CA . VAL A 1 272 ? -17.005 -16.363 10.883 1.00 48.53 272 VAL A CA 1
ATOM 2178 C C . VAL A 1 272 ? -15.728 -16.673 11.671 1.00 48.53 272 VAL A C 1
ATOM 2180 O O . VAL A 1 272 ? -14.674 -16.887 11.073 1.00 48.53 272 VAL A O 1
ATOM 2183 N N . ILE A 1 273 ? -15.818 -16.777 13.001 1.00 46.59 273 ILE A N 1
ATOM 2184 C CA . ILE A 1 273 ? -14.696 -17.183 13.861 1.00 46.59 273 ILE A CA 1
ATOM 2185 C C . ILE A 1 273 ? -14.220 -18.596 13.491 1.00 46.59 273 ILE A C 1
ATOM 2187 O O . ILE A 1 273 ? -13.017 -18.812 13.361 1.00 46.59 273 ILE A O 1
ATOM 2191 N N . GLN A 1 274 ? -15.141 -19.535 13.247 1.00 44.03 274 GLN A N 1
ATOM 2192 C CA . GLN A 1 274 ? -14.822 -20.898 12.807 1.00 44.03 274 GLN A CA 1
ATOM 2193 C C . GLN A 1 274 ? -14.082 -20.904 11.460 1.00 44.03 274 GLN A C 1
ATOM 2195 O O . GLN A 1 274 ? -13.072 -21.592 11.322 1.00 44.03 274 GLN A O 1
ATOM 2200 N N . SER A 1 275 ? -14.534 -20.104 10.492 1.00 46.56 275 SER A N 1
ATOM 2201 C CA . SER A 1 275 ? -13.911 -20.002 9.163 1.00 46.56 275 SER A CA 1
ATOM 2202 C C . SER A 1 275 ? -12.502 -19.395 9.237 1.00 46.56 275 SER A C 1
ATOM 2204 O O . SER A 1 275 ? -11.560 -19.914 8.640 1.00 46.56 275 SER A O 1
ATOM 2206 N N . ASN A 1 276 ? -12.320 -18.350 10.048 1.00 43.41 276 ASN A N 1
ATOM 2207 C CA . ASN A 1 276 ? -11.019 -17.704 10.261 1.00 43.41 276 ASN A CA 1
ATOM 2208 C C . ASN A 1 276 ? -10.038 -18.587 11.050 1.00 43.41 276 ASN A C 1
ATOM 2210 O O . ASN A 1 276 ? -8.832 -18.594 10.779 1.00 43.41 276 ASN A O 1
ATOM 2214 N N . TRP A 1 277 ? -10.544 -19.372 12.003 1.00 44.34 277 TRP A N 1
ATOM 2215 C CA . TRP A 1 277 ? -9.754 -20.368 12.721 1.00 44.34 277 TRP A CA 1
ATOM 2216 C C . TRP A 1 277 ? -9.315 -21.517 11.806 1.00 44.34 277 TRP A C 1
ATOM 2218 O O . TRP A 1 277 ? -8.143 -21.884 11.827 1.00 44.34 277 TRP A O 1
ATOM 2228 N N . GLN A 1 278 ? -10.194 -22.024 10.933 1.00 40.44 278 GLN A N 1
ATOM 2229 C CA . GLN A 1 278 ? -9.839 -23.028 9.919 1.00 40.44 278 GLN A CA 1
ATOM 2230 C C . GLN A 1 278 ? -8.723 -22.539 8.982 1.00 40.44 278 GLN A C 1
ATOM 2232 O O . GLN A 1 278 ? -7.792 -23.293 8.695 1.00 40.44 278 GLN A O 1
ATOM 2237 N N . LEU A 1 279 ? -8.771 -21.269 8.564 1.00 41.91 279 LEU A N 1
ATOM 2238 C CA . LEU A 1 279 ? -7.722 -20.640 7.753 1.00 41.91 279 LEU A CA 1
ATOM 2239 C C . LEU A 1 279 ? -6.385 -20.530 8.503 1.00 41.91 279 LEU A C 1
ATOM 2241 O O . LEU A 1 279 ? -5.328 -20.728 7.907 1.00 41.91 279 LEU A O 1
ATOM 2245 N N . SER A 1 280 ? -6.429 -20.257 9.809 1.00 38.50 280 SER A N 1
ATOM 2246 C CA . SER A 1 280 ? -5.232 -20.120 10.648 1.00 38.50 280 SER A CA 1
ATOM 2247 C C . SER A 1 280 ? -4.604 -21.475 10.990 1.00 38.50 280 SER A C 1
ATOM 2249 O O . SER A 1 280 ? -3.393 -21.632 10.890 1.00 38.50 280 SER A O 1
ATOM 2251 N N . VAL A 1 281 ? -5.403 -22.490 11.333 1.00 38.00 281 VAL A N 1
ATOM 2252 C CA . VAL A 1 281 ? -4.907 -23.840 11.665 1.00 38.00 281 VAL A CA 1
ATOM 2253 C C . VAL A 1 281 ? -4.291 -24.528 10.448 1.00 38.00 281 VAL A C 1
ATOM 2255 O O . VAL A 1 281 ? -3.236 -25.142 10.582 1.00 38.00 281 VAL A O 1
ATOM 2258 N N . ALA A 1 282 ? -4.863 -24.351 9.252 1.00 41.66 282 ALA A N 1
ATOM 2259 C CA . ALA A 1 282 ? -4.253 -24.826 8.006 1.00 41.66 282 ALA A CA 1
ATOM 2260 C C . ALA A 1 282 ? -2.861 -24.212 7.742 1.00 41.66 282 ALA A C 1
ATOM 2262 O O . ALA A 1 282 ? -2.060 -24.795 7.015 1.00 41.66 282 ALA A O 1
ATOM 2263 N N . HIS A 1 283 ? -2.574 -23.054 8.345 1.00 39.44 283 HIS A N 1
ATOM 2264 C CA . HIS A 1 283 ? -1.283 -22.372 8.289 1.00 39.44 283 HIS A CA 1
ATOM 2265 C C . HIS A 1 283 ? -0.272 -22.899 9.323 1.00 39.44 283 HIS A C 1
ATOM 2267 O O . HIS A 1 283 ? 0.927 -22.798 9.100 1.00 39.44 283 HIS A O 1
ATOM 2273 N N . PHE A 1 284 ? -0.744 -23.464 10.441 1.00 34.88 284 PHE A N 1
ATOM 2274 C CA . PHE A 1 284 ? 0.100 -23.952 11.541 1.00 34.88 284 PHE A CA 1
ATOM 2275 C C . PHE A 1 284 ? 0.419 -25.450 11.462 1.00 34.88 284 PHE A C 1
ATOM 2277 O O . PHE A 1 284 ? 1.436 -25.882 11.989 1.00 34.88 284 PHE A O 1
ATOM 2284 N N . THR A 1 285 ? -0.396 -26.262 10.783 1.00 40.12 285 THR A N 1
ATOM 2285 C CA . THR A 1 285 ? -0.161 -27.715 10.666 1.00 40.12 285 THR A CA 1
ATOM 2286 C C . THR A 1 285 ? 0.872 -28.108 9.599 1.00 40.12 285 THR A C 1
ATOM 2288 O O . THR A 1 285 ? 0.928 -29.276 9.219 1.00 40.12 285 THR A O 1
ATOM 2291 N N . SER A 1 286 ? 1.661 -27.162 9.077 1.00 44.62 286 SER A N 1
ATOM 2292 C CA . SER A 1 286 ? 2.710 -27.434 8.084 1.00 44.62 286 SER A CA 1
ATOM 2293 C C . SER A 1 286 ? 4.132 -27.506 8.650 1.00 44.62 286 SER A C 1
ATOM 2295 O O . SER A 1 286 ? 5.043 -27.696 7.854 1.00 44.62 286 SER A O 1
ATOM 2297 N N . ASP A 1 287 ? 4.333 -27.361 9.964 1.00 40.19 287 ASP A N 1
ATOM 2298 C CA . ASP A 1 287 ? 5.657 -27.457 10.598 1.00 40.19 287 ASP A CA 1
ATOM 2299 C C . ASP A 1 287 ? 5.629 -28.320 11.878 1.00 40.19 287 ASP A C 1
ATOM 2301 O O . ASP A 1 287 ? 4.606 -28.449 12.548 1.00 40.19 287 ASP A O 1
ATOM 2305 N N . ASP A 1 288 ? 6.764 -28.965 12.140 1.00 39.44 288 ASP A N 1
ATOM 2306 C CA . ASP A 1 288 ? 6.985 -30.217 12.876 1.00 39.44 288 ASP A CA 1
ATOM 2307 C C . ASP A 1 288 ? 6.449 -30.372 14.326 1.00 39.44 288 ASP A C 1
ATOM 2309 O O . ASP A 1 288 ? 6.622 -29.525 15.196 1.00 39.44 288 ASP A O 1
ATOM 2313 N N . GLY A 1 289 ? 6.001 -31.599 14.644 1.00 40.97 289 GLY A N 1
ATOM 2314 C CA . GLY A 1 289 ? 6.768 -32.435 15.584 1.00 40.97 289 GLY A CA 1
ATOM 2315 C C . GLY A 1 289 ? 6.289 -32.652 17.024 1.00 40.97 289 GLY A C 1
ATOM 2316 O O . GLY A 1 289 ? 5.837 -33.753 17.340 1.00 40.97 289 GLY A O 1
ATOM 2317 N N . ASP A 1 290 ? 6.509 -31.694 17.932 1.00 40.91 290 ASP A N 1
ATOM 2318 C CA . ASP A 1 290 ? 7.020 -32.077 19.271 1.00 40.91 290 ASP A CA 1
ATOM 2319 C C . ASP A 1 290 ? 6.236 -31.601 20.520 1.00 40.91 290 ASP A C 1
ATOM 2321 O O . ASP A 1 290 ? 6.633 -31.881 21.650 1.00 40.91 290 ASP A O 1
ATOM 2325 N N . ASP A 1 291 ? 5.060 -30.985 20.384 1.00 39.34 291 ASP A N 1
ATOM 2326 C CA . ASP A 1 291 ? 4.363 -30.350 21.527 1.00 39.34 291 ASP A CA 1
ATOM 2327 C C . ASP A 1 291 ? 3.438 -31.273 22.361 1.00 39.34 291 ASP A C 1
ATOM 2329 O O . ASP A 1 291 ? 2.494 -30.831 23.018 1.00 39.34 291 ASP A O 1
ATOM 2333 N N . ARG A 1 292 ? 3.673 -32.593 22.378 1.00 35.91 292 ARG A N 1
ATOM 2334 C CA . ARG A 1 292 ? 2.730 -33.560 22.992 1.00 35.91 292 ARG A CA 1
ATOM 2335 C C . ARG A 1 292 ? 2.812 -33.714 24.517 1.00 35.91 292 ARG A C 1
ATOM 2337 O O . ARG A 1 292 ? 1.907 -34.315 25.092 1.00 35.91 292 ARG A O 1
ATOM 2344 N N . ALA A 1 293 ? 3.847 -33.206 25.185 1.00 34.31 293 ALA A N 1
ATOM 2345 C CA . ALA A 1 293 ? 4.118 -33.565 26.585 1.00 34.31 293 ALA A CA 1
ATOM 2346 C C . ALA A 1 293 ? 3.576 -32.584 27.646 1.00 34.31 293 ALA A C 1
ATOM 2348 O O . ALA A 1 293 ? 3.481 -32.956 28.813 1.00 34.31 293 ALA A O 1
ATOM 2349 N N . ILE A 1 294 ? 3.191 -31.359 27.276 1.00 36.72 294 ILE A N 1
ATOM 2350 C CA . ILE A 1 294 ? 2.829 -30.308 28.253 1.00 36.72 294 ILE A CA 1
ATOM 2351 C C . ILE A 1 294 ? 1.334 -30.357 28.642 1.00 36.72 294 ILE A C 1
ATOM 2353 O O . ILE A 1 294 ? 0.950 -29.908 29.713 1.00 36.72 294 ILE A O 1
ATOM 2357 N N . ALA A 1 295 ? 0.480 -31.006 27.845 1.00 37.16 295 ALA A N 1
ATOM 2358 C CA . ALA A 1 295 ? -0.976 -30.939 28.003 1.00 37.16 295 ALA A CA 1
ATOM 2359 C C . ALA A 1 295 ? -1.589 -31.823 29.115 1.00 37.16 295 ALA A C 1
ATOM 2361 O O . ALA A 1 295 ? -2.802 -31.806 29.290 1.00 37.16 295 ALA A O 1
ATOM 2362 N N . GLN A 1 296 ? -0.822 -32.636 29.853 1.00 34.59 296 GLN A N 1
ATOM 2363 C CA . GLN A 1 296 ? -1.405 -33.618 30.789 1.00 34.59 296 GLN A CA 1
ATOM 2364 C C . GLN A 1 296 ? -1.473 -33.180 32.261 1.00 34.59 296 GLN A C 1
ATOM 2366 O O . GLN A 1 296 ? -2.250 -33.780 33.003 1.00 34.59 296 GLN A O 1
ATOM 2371 N N . SER A 1 297 ? -0.742 -32.145 32.698 1.00 35.69 297 SER A N 1
ATOM 2372 C CA . SER A 1 297 ? -0.784 -31.689 34.103 1.00 35.69 297 SER A CA 1
ATOM 2373 C C . SER A 1 297 ? -1.812 -30.589 34.396 1.00 35.69 297 SER A C 1
ATOM 2375 O O . SER A 1 297 ? -2.107 -30.355 35.561 1.00 35.69 297 SER A O 1
ATOM 2377 N N . ASP A 1 298 ? -2.391 -29.960 33.369 1.00 45.00 298 ASP A N 1
ATOM 2378 C CA . ASP A 1 298 ? -3.188 -28.722 33.492 1.00 45.00 298 ASP A CA 1
ATOM 2379 C C . ASP A 1 298 ? -4.705 -28.927 33.713 1.00 45.00 298 ASP A C 1
ATOM 2381 O O . ASP A 1 298 ? -5.458 -27.962 33.835 1.00 45.00 298 ASP A O 1
ATOM 2385 N N . TYR A 1 299 ? -5.199 -30.170 33.778 1.00 40.31 299 TYR A N 1
ATOM 2386 C CA . TYR A 1 299 ? -6.646 -30.451 33.702 1.00 40.31 299 TYR A CA 1
ATOM 2387 C C . TYR A 1 299 ? -7.356 -30.765 35.035 1.00 40.31 299 TYR A C 1
ATOM 2389 O O . TYR A 1 299 ? -8.584 -30.884 35.045 1.00 40.31 299 TYR A O 1
ATOM 2397 N N . SER A 1 300 ? -6.647 -30.860 36.168 1.00 42.00 300 SER A N 1
ATOM 2398 C CA . SER A 1 300 ? -7.268 -31.178 37.473 1.00 42.00 300 SER A CA 1
ATOM 2399 C C . SER A 1 300 ? -8.124 -30.042 38.048 1.00 42.00 300 SER A C 1
ATOM 2401 O O . SER A 1 300 ? -9.109 -30.281 38.755 1.00 42.00 300 SER A O 1
ATOM 2403 N N . ASP A 1 301 ? -7.786 -28.796 37.721 1.00 43.84 301 ASP A N 1
ATOM 2404 C CA . ASP A 1 301 ? -8.428 -27.615 38.312 1.00 43.84 301 ASP A CA 1
ATOM 2405 C C . ASP A 1 301 ? -9.772 -27.302 37.642 1.00 43.84 301 ASP A C 1
ATOM 2407 O O . ASP A 1 301 ? -10.744 -26.918 38.299 1.00 43.84 301 ASP A O 1
ATOM 2411 N N . VAL A 1 302 ? -9.873 -27.594 36.344 1.00 41.47 302 VAL A N 1
ATOM 2412 C CA . VAL A 1 302 ? -11.114 -27.505 35.561 1.00 41.47 302 VAL A CA 1
ATOM 2413 C C . VAL A 1 302 ? -12.122 -28.572 36.005 1.00 41.47 302 VAL A C 1
ATOM 2415 O O . VAL A 1 302 ? -13.312 -28.284 36.143 1.00 41.47 302 VAL A O 1
ATOM 2418 N N . GLU A 1 303 ? -11.657 -29.789 36.309 1.00 40.28 303 GLU A N 1
ATOM 2419 C CA . GLU A 1 303 ? -12.499 -30.882 36.818 1.00 40.28 303 GLU A CA 1
ATOM 2420 C C . GLU A 1 303 ? -13.138 -30.514 38.168 1.00 40.28 303 GLU A C 1
ATOM 2422 O O . GLU A 1 303 ? -14.332 -30.735 38.384 1.00 40.28 303 GLU A O 1
ATOM 2427 N N . THR A 1 304 ? -12.384 -29.842 39.040 1.00 47.34 304 THR A N 1
ATOM 2428 C CA . THR A 1 304 ? -12.873 -29.366 40.344 1.00 47.34 304 THR A CA 1
ATOM 2429 C C . THR A 1 304 ? -13.949 -28.279 40.194 1.00 47.34 304 THR A C 1
ATOM 2431 O O . THR A 1 304 ? -14.941 -28.276 40.930 1.00 47.34 304 THR A O 1
ATOM 2434 N N . HIS A 1 305 ? -13.810 -27.396 39.200 1.00 44.06 305 HIS A N 1
ATOM 2435 C CA . HIS A 1 305 ? -14.786 -26.340 38.908 1.00 44.06 305 HIS A CA 1
ATOM 2436 C C . HIS A 1 305 ? -16.087 -26.886 38.292 1.00 44.06 305 HIS A C 1
ATOM 2438 O O . HIS A 1 305 ? -17.184 -26.488 38.686 1.00 44.06 305 HIS A O 1
ATOM 2444 N N . ILE A 1 306 ? -15.989 -27.866 37.391 1.00 43.91 306 ILE A N 1
ATOM 2445 C CA . ILE A 1 306 ? -17.153 -28.521 36.771 1.00 43.91 306 ILE A CA 1
ATOM 2446 C C . ILE A 1 306 ? -17.948 -29.334 37.806 1.00 43.91 306 ILE A C 1
ATOM 2448 O O . ILE A 1 306 ? -19.180 -29.286 37.822 1.00 43.91 306 ILE A O 1
ATOM 2452 N N . LEU A 1 307 ? -17.267 -30.032 38.720 1.00 45.88 307 LEU A N 1
ATOM 2453 C CA . LEU A 1 307 ? -17.912 -30.798 39.795 1.00 45.88 307 LEU A CA 1
ATOM 2454 C C . LEU A 1 307 ? -18.610 -29.900 40.834 1.00 45.88 307 LEU A C 1
ATOM 2456 O O . LEU A 1 307 ? -19.620 -30.298 41.422 1.00 45.88 307 LEU A O 1
ATOM 2460 N N . SER A 1 308 ? -18.102 -28.681 41.044 1.00 45.97 308 SER A N 1
ATOM 2461 C CA . SER A 1 308 ? -18.756 -27.640 41.849 1.00 45.97 308 SER A CA 1
ATOM 2462 C C . SER A 1 308 ? -20.073 -27.172 41.209 1.00 45.97 308 SER A C 1
ATOM 2464 O O . SER A 1 308 ? -21.103 -27.082 41.884 1.00 45.97 308 SER A O 1
ATOM 2466 N N . LEU A 1 309 ? -20.075 -26.967 39.887 1.00 40.53 309 LEU A N 1
ATOM 2467 C CA . LEU A 1 309 ? -21.266 -26.581 39.125 1.00 40.53 309 LEU A CA 1
ATOM 2468 C C . LEU A 1 309 ? -22.328 -27.696 39.096 1.00 40.53 309 LEU A C 1
ATOM 2470 O O . LEU A 1 309 ? -23.510 -27.412 39.276 1.00 40.53 309 LEU A O 1
ATOM 2474 N N . GLU A 1 310 ? -21.933 -28.969 38.970 1.00 40.84 310 GLU A N 1
ATOM 2475 C CA . GLU A 1 310 ? -22.872 -30.103 39.037 1.00 40.84 310 GLU A CA 1
ATOM 2476 C C . GLU A 1 310 ? -23.602 -30.194 40.388 1.00 40.84 310 GLU A C 1
ATOM 2478 O O . GLU A 1 310 ? -24.813 -30.431 40.417 1.00 40.84 310 GLU A O 1
ATOM 2483 N N . ARG A 1 311 ? -22.890 -29.996 41.509 1.00 45.81 311 ARG A N 1
ATOM 2484 C CA . ARG A 1 311 ? -23.486 -30.081 42.857 1.00 45.81 311 ARG A CA 1
ATOM 2485 C C . ARG A 1 311 ? -24.482 -28.968 43.139 1.00 45.81 311 ARG A C 1
ATOM 2487 O O . ARG A 1 311 ? -25.481 -29.217 43.805 1.00 45.81 311 ARG A O 1
ATOM 2494 N N . ASN A 1 312 ? -24.213 -27.766 42.642 1.00 40.03 312 ASN A N 1
ATOM 2495 C CA . ASN A 1 312 ? -25.018 -26.595 42.973 1.00 40.03 312 ASN A CA 1
ATOM 2496 C C . ASN A 1 312 ? -26.267 -26.446 42.081 1.00 40.03 312 ASN A C 1
ATOM 2498 O O . ASN A 1 312 ? -27.194 -25.743 42.468 1.00 40.03 312 ASN A O 1
ATOM 2502 N N . TRP A 1 313 ? -26.315 -27.099 40.911 1.00 42.34 313 TRP A N 1
ATOM 2503 C CA . TRP A 1 313 ? -27.321 -26.795 39.878 1.00 42.34 313 TRP A CA 1
ATOM 2504 C C . TRP A 1 313 ? -28.261 -27.959 39.536 1.00 42.34 313 TRP A C 1
ATOM 2506 O O . TRP A 1 313 ? -29.195 -27.774 38.763 1.00 42.34 313 TRP A O 1
ATOM 2516 N N . GLY A 1 314 ? -28.048 -29.168 40.073 1.00 33.16 314 GLY A N 1
ATOM 2517 C CA . GLY A 1 314 ? -28.944 -30.312 39.826 1.00 33.16 314 GLY A CA 1
ATOM 2518 C C . GLY A 1 314 ? -29.015 -30.768 38.356 1.00 33.16 314 GLY A C 1
ATOM 2519 O O . GLY A 1 314 ? -29.883 -31.557 37.985 1.00 33.16 314 GLY A O 1
ATOM 2520 N N . CYS A 1 315 ? -28.096 -30.305 37.506 1.00 41.81 315 CYS A N 1
ATOM 2521 C CA . CYS A 1 315 ? -28.067 -30.590 36.073 1.00 41.81 315 CYS A CA 1
ATOM 2522 C C . CYS A 1 315 ? -27.231 -31.840 35.767 1.00 41.81 315 CYS A C 1
ATOM 2524 O O . CYS A 1 315 ? -26.139 -31.753 35.207 1.00 41.81 315 CYS A O 1
ATOM 2526 N N . ALA A 1 316 ? -27.763 -33.026 36.076 1.00 43.72 316 ALA A N 1
ATOM 2527 C CA . ALA A 1 316 ? -27.098 -34.309 35.802 1.00 43.72 316 ALA A CA 1
ATOM 2528 C C . ALA A 1 316 ? -26.760 -34.540 34.308 1.00 43.72 316 ALA A C 1
ATOM 2530 O O . ALA A 1 316 ? -25.885 -35.342 33.979 1.00 43.72 316 ALA A O 1
ATOM 2531 N N . ASN A 1 317 ? -27.434 -33.828 33.398 1.00 40.94 317 ASN A N 1
ATOM 2532 C CA . ASN A 1 317 ? -27.195 -33.927 31.959 1.00 40.94 317 ASN A CA 1
ATOM 2533 C C . ASN A 1 317 ? -26.006 -33.080 31.491 1.00 40.94 317 ASN A C 1
ATOM 2535 O O . ASN A 1 317 ? -25.321 -33.497 30.564 1.00 40.94 317 ASN A O 1
ATOM 2539 N N . LEU A 1 318 ? -25.702 -31.957 32.152 1.00 39.06 318 LEU A N 1
ATOM 2540 C CA . LEU A 1 318 ? -24.636 -31.049 31.721 1.00 39.06 318 LEU A CA 1
ATOM 2541 C C . LEU A 1 318 ? -23.248 -31.647 31.976 1.00 39.06 318 LEU A C 1
ATOM 2543 O O . LEU A 1 318 ? -22.386 -31.604 31.105 1.00 39.06 318 LEU A O 1
ATOM 2547 N N . GLY A 1 319 ? -23.026 -32.300 33.116 1.00 40.91 319 GLY A N 1
ATOM 2548 C CA . GLY A 1 319 ? -21.741 -32.960 33.346 1.00 40.91 319 GLY A CA 1
ATOM 2549 C C . GLY A 1 319 ? -21.653 -34.408 32.846 1.00 40.91 319 GLY A C 1
ATOM 2550 O O . GLY A 1 319 ? -20.549 -34.947 32.783 1.00 40.91 319 GLY A O 1
ATOM 2551 N N . ARG A 1 320 ? -22.748 -35.021 32.358 1.00 41.31 320 ARG A N 1
ATOM 2552 C CA . ARG A 1 320 ? -22.655 -36.134 31.382 1.00 41.31 320 ARG A CA 1
ATOM 2553 C C . ARG A 1 320 ? -22.182 -35.636 30.014 1.00 41.31 320 ARG A C 1
ATOM 2555 O O . ARG A 1 320 ? -21.360 -36.303 29.395 1.00 41.31 320 ARG A O 1
ATOM 2562 N N . PHE A 1 321 ? -22.654 -34.464 29.588 1.00 37.09 321 PHE A N 1
ATOM 2563 C CA . PHE A 1 321 ? -22.283 -33.806 28.331 1.00 37.09 321 PHE A CA 1
ATOM 2564 C C . PHE A 1 321 ? -20.796 -33.409 28.314 1.00 37.09 321 PHE A C 1
ATOM 2566 O O . PHE A 1 321 ? -20.088 -33.700 27.356 1.00 37.09 321 PHE A O 1
ATOM 2573 N N . LEU A 1 322 ? -20.283 -32.866 29.425 1.00 38.38 322 LEU A N 1
ATOM 2574 C CA . LEU A 1 322 ? -18.865 -32.503 29.573 1.00 38.38 322 LEU A CA 1
ATOM 2575 C C . LEU A 1 322 ? -17.943 -33.721 29.780 1.00 38.38 322 LEU A C 1
ATOM 2577 O O . LEU A 1 322 ? -16.823 -33.736 29.273 1.00 38.38 322 LEU A O 1
ATOM 2581 N N . ARG A 1 323 ? -18.408 -34.790 30.449 1.00 43.94 323 ARG A N 1
ATOM 2582 C CA . ARG A 1 323 ? -17.649 -36.054 30.574 1.00 43.94 323 ARG A CA 1
ATOM 2583 C C . ARG A 1 323 ? -17.532 -36.825 29.257 1.00 43.94 323 ARG A C 1
ATOM 2585 O O . ARG A 1 323 ? -16.563 -37.563 29.087 1.00 43.94 323 ARG A O 1
ATOM 2592 N N . PHE A 1 324 ? -18.462 -36.633 28.320 1.00 38.69 324 PHE A N 1
ATOM 2593 C CA . PHE A 1 324 ? -18.379 -37.211 26.974 1.00 38.69 324 PHE A CA 1
ATOM 2594 C C . PHE A 1 324 ? -17.214 -36.626 26.153 1.00 38.69 324 PHE A C 1
ATOM 2596 O O . PHE A 1 324 ? -16.655 -37.312 25.301 1.00 38.69 324 PHE A O 1
ATOM 2603 N N . GLY A 1 325 ? -16.755 -35.413 26.490 1.00 37.75 325 GLY A N 1
ATOM 2604 C CA . GLY A 1 325 ? -15.565 -34.782 25.905 1.00 37.75 325 GLY A CA 1
ATOM 2605 C C . GLY A 1 325 ? -14.227 -35.429 26.295 1.00 37.75 325 GLY A C 1
ATOM 2606 O O . GLY A 1 325 ? -13.191 -35.064 25.749 1.00 37.75 325 GLY A O 1
ATOM 2607 N N . ARG A 1 326 ? -14.216 -36.411 27.212 1.00 36.19 326 ARG A N 1
ATOM 2608 C CA . ARG A 1 326 ? -12.989 -37.040 27.737 1.00 36.19 326 ARG A CA 1
ATOM 2609 C C . ARG A 1 326 ? -12.389 -38.123 26.825 1.00 36.19 326 ARG A C 1
ATOM 2611 O O . ARG A 1 326 ? -11.259 -38.542 27.061 1.00 36.19 326 ARG A O 1
ATOM 2618 N N . GLN A 1 327 ? -13.100 -38.607 25.804 1.00 37.38 327 GLN A N 1
ATOM 2619 C CA . GLN A 1 327 ? -12.627 -39.721 24.967 1.00 37.38 327 GLN A CA 1
ATOM 2620 C C . GLN A 1 327 ? -12.884 -39.508 23.474 1.00 37.38 327 GLN A C 1
ATOM 2622 O O . GLN A 1 327 ? -13.692 -40.218 22.886 1.00 37.38 327 GLN A O 1
ATOM 2627 N N . SER A 1 328 ? -12.204 -38.552 22.834 1.00 34.00 328 SER A N 1
ATOM 2628 C CA . SER A 1 328 ? -11.831 -38.651 21.407 1.00 34.00 328 SER A CA 1
ATOM 2629 C C . SER A 1 328 ? -11.104 -37.397 20.919 1.00 34.00 328 SER A C 1
ATOM 2631 O O . SER A 1 328 ? -11.578 -36.274 21.054 1.00 34.00 328 SER A O 1
ATOM 2633 N N . TRP A 1 329 ? -9.956 -37.606 20.276 1.00 38.16 329 TRP A N 1
ATOM 2634 C CA . TRP A 1 329 ? -9.349 -36.638 19.368 1.00 38.16 329 TRP A CA 1
ATOM 2635 C C . TRP A 1 329 ? -10.252 -36.482 18.131 1.00 38.16 329 TRP A C 1
ATOM 2637 O O . TRP A 1 329 ? -10.164 -37.298 17.218 1.00 38.16 329 TRP A O 1
ATOM 2647 N N . ASN A 1 330 ? -11.150 -35.488 18.123 1.00 38.38 330 ASN A N 1
ATOM 2648 C CA . ASN A 1 330 ? -11.771 -34.914 16.915 1.00 38.38 330 ASN A CA 1
ATOM 2649 C C . ASN A 1 330 ? -12.651 -33.688 17.262 1.00 38.38 330 ASN A C 1
ATOM 2651 O O . ASN A 1 330 ? -13.877 -33.772 17.295 1.00 38.38 330 ASN A O 1
ATOM 2655 N N . MET A 1 331 ? -12.037 -32.511 17.462 1.00 38.94 331 MET A N 1
ATOM 2656 C CA . MET A 1 331 ? -12.774 -31.246 17.689 1.00 38.94 331 MET A CA 1
ATOM 2657 C C . MET A 1 331 ? -13.656 -30.817 16.500 1.00 38.94 331 MET A C 1
ATOM 2659 O O . MET A 1 331 ? -14.606 -30.062 16.679 1.00 38.94 331 MET A O 1
ATOM 2663 N N . ARG A 1 332 ? -13.394 -31.334 15.290 1.00 34.69 332 ARG A N 1
ATOM 2664 C CA . ARG A 1 332 ? -14.215 -31.087 14.092 1.00 34.69 332 ARG A CA 1
ATOM 2665 C C . ARG A 1 332 ? -15.629 -31.671 14.215 1.00 34.69 332 ARG A C 1
ATOM 2667 O O . ARG A 1 332 ? -16.577 -31.029 13.795 1.00 34.69 332 ARG A O 1
ATOM 2674 N N . ILE A 1 333 ? -15.764 -32.858 14.811 1.00 36.69 333 ILE A N 1
ATOM 2675 C CA . ILE A 1 333 ? -17.056 -33.550 14.946 1.00 36.69 333 ILE A CA 1
ATOM 2676 C C . ILE A 1 333 ? -17.888 -32.906 16.065 1.00 36.69 333 ILE A C 1
ATOM 2678 O O . ILE A 1 333 ? -19.078 -32.685 15.896 1.00 36.69 333 ILE A O 1
ATOM 2682 N N . GLN A 1 334 ? -17.245 -32.501 17.162 1.00 45.19 334 GLN A N 1
ATOM 2683 C CA . GLN A 1 334 ? -17.921 -31.957 18.346 1.00 45.19 334 GLN A CA 1
ATOM 2684 C C . GLN A 1 334 ? -18.528 -30.561 18.129 1.00 45.19 334 GLN A C 1
ATOM 2686 O O . GLN A 1 334 ? -19.551 -30.233 18.727 1.00 45.19 334 GLN A O 1
ATOM 2691 N N . PHE A 1 335 ? -17.924 -29.732 17.271 1.00 41.00 335 PHE A N 1
ATOM 2692 C CA . PHE A 1 335 ? -18.461 -28.404 16.962 1.00 41.00 335 PHE A CA 1
ATOM 2693 C C . PHE A 1 335 ? -19.633 -28.467 15.976 1.00 41.00 335 PHE A C 1
ATOM 2695 O O . PHE A 1 335 ? -20.642 -27.793 16.179 1.00 41.00 335 PHE A O 1
ATOM 2702 N N . ASP A 1 336 ? -19.538 -29.326 14.958 1.00 42.31 336 ASP A N 1
ATOM 2703 C CA . ASP A 1 336 ? -20.652 -29.594 14.046 1.00 42.31 336 ASP A CA 1
ATOM 2704 C C . ASP A 1 336 ? -21.821 -30.247 14.807 1.00 42.31 336 ASP A C 1
ATOM 2706 O O . ASP A 1 336 ? -22.972 -29.868 14.604 1.00 42.31 336 ASP A O 1
ATOM 2710 N N . GLU A 1 337 ? -21.546 -31.138 15.766 1.00 46.12 337 GLU A N 1
ATOM 2711 C CA . GLU A 1 337 ? -22.556 -31.695 16.676 1.00 46.12 337 GLU A CA 1
ATOM 2712 C C . GLU A 1 337 ? -23.187 -30.633 17.587 1.00 46.12 337 GLU A C 1
ATOM 2714 O O . GLU A 1 337 ? -24.397 -30.671 17.797 1.00 46.12 337 GLU A O 1
ATOM 2719 N N . LEU A 1 338 ? -22.422 -29.654 18.086 1.00 45.09 338 LEU A N 1
ATOM 2720 C CA . LEU A 1 338 ? -22.954 -28.536 18.875 1.00 45.09 338 LEU A CA 1
ATOM 2721 C C . LEU A 1 338 ? -23.876 -27.642 18.033 1.00 45.09 338 LEU A C 1
ATOM 2723 O O . LEU A 1 338 ? -24.987 -27.325 18.459 1.00 45.09 338 LEU A O 1
ATOM 2727 N N . VAL A 1 339 ? -23.443 -27.258 16.828 1.00 46.19 339 VAL A N 1
ATOM 2728 C CA . VAL A 1 339 ? -24.248 -26.449 15.897 1.00 46.19 339 VAL A CA 1
ATOM 2729 C C . VAL A 1 339 ? -25.513 -27.205 15.488 1.00 46.19 339 VAL A C 1
ATOM 2731 O O . VAL A 1 339 ? -26.596 -26.614 15.452 1.00 46.19 339 VAL A O 1
ATOM 2734 N N . MET A 1 340 ? -25.410 -28.513 15.243 1.00 48.81 340 MET A N 1
ATOM 2735 C CA . MET A 1 340 ? -26.552 -29.371 14.927 1.00 48.81 340 MET A CA 1
ATOM 2736 C C . MET A 1 340 ? -27.493 -29.547 16.121 1.00 48.81 340 MET A C 1
ATOM 2738 O O . MET A 1 340 ? -28.703 -29.451 15.938 1.00 48.81 340 MET A O 1
ATOM 2742 N N . ALA A 1 341 ? -26.976 -29.721 17.339 1.00 49.31 341 ALA A N 1
ATOM 2743 C CA . ALA A 1 341 ? -27.785 -29.852 18.550 1.00 49.31 341 ALA A CA 1
ATOM 2744 C C . ALA A 1 341 ? -28.551 -28.560 18.864 1.00 49.31 341 ALA A C 1
ATOM 2746 O O . ALA A 1 341 ? -29.748 -28.609 19.145 1.00 49.31 341 ALA A O 1
ATOM 2747 N N . VAL A 1 342 ? -27.899 -27.398 18.743 1.00 47.69 342 VAL A N 1
ATOM 2748 C CA . VAL A 1 342 ? -28.553 -26.089 18.902 1.00 47.69 342 VAL A CA 1
ATOM 2749 C C . VAL A 1 342 ? -29.605 -25.881 17.809 1.00 47.69 342 VAL A C 1
ATOM 2751 O O . VAL A 1 342 ? -30.734 -25.494 18.109 1.00 47.69 342 VAL A O 1
ATOM 2754 N N . SER A 1 343 ? -29.284 -26.207 16.554 1.00 47.34 343 SER A N 1
ATOM 2755 C CA . SER A 1 343 ? -30.222 -26.090 15.427 1.00 47.34 343 SER A CA 1
ATOM 2756 C C . SER A 1 343 ? -31.435 -27.013 15.581 1.00 47.34 343 SER A C 1
ATOM 2758 O O . SER A 1 343 ? -32.566 -26.608 15.313 1.00 47.34 343 SER A O 1
ATOM 2760 N N . GLU A 1 344 ? -31.230 -28.240 16.059 1.00 52.72 344 GLU A N 1
ATOM 2761 C CA . GLU A 1 344 ? -32.299 -29.204 16.315 1.00 52.72 344 GLU A CA 1
ATOM 2762 C C . GLU A 1 344 ? -33.189 -28.757 17.482 1.00 52.72 344 GLU A C 1
ATOM 2764 O O . GLU A 1 344 ? -34.415 -28.847 17.401 1.00 52.72 344 GLU A O 1
ATOM 2769 N N . GLN A 1 345 ? -32.598 -28.224 18.551 1.00 51.88 345 GLN A N 1
ATOM 2770 C CA . GLN A 1 345 ? -33.334 -27.749 19.720 1.00 51.88 345 GLN A CA 1
ATOM 2771 C C . GLN A 1 345 ? -34.178 -26.505 19.391 1.00 51.88 345 GLN A C 1
ATOM 2773 O O . GLN A 1 345 ? -35.347 -26.440 19.781 1.00 51.88 345 GLN A O 1
ATOM 2778 N N . VAL A 1 346 ? -33.645 -25.583 18.579 1.00 47.00 346 VAL A N 1
ATOM 2779 C CA . VAL A 1 346 ? -34.396 -24.452 18.005 1.00 47.00 346 VAL A CA 1
ATOM 2780 C C . VAL A 1 346 ? -35.510 -24.947 17.074 1.00 47.00 346 VAL A C 1
ATOM 2782 O O . VAL A 1 346 ? -36.646 -24.482 17.165 1.00 47.00 346 VAL A O 1
ATOM 2785 N N . GLY A 1 347 ? -35.236 -25.939 16.222 1.00 54.00 347 GLY A N 1
ATOM 2786 C CA . GLY A 1 347 ? -36.234 -26.534 15.328 1.00 54.00 347 GLY A CA 1
ATOM 2787 C C . GLY A 1 347 ? -37.406 -27.184 16.073 1.00 54.00 347 GLY A C 1
ATOM 2788 O O . GLY A 1 347 ? -38.567 -26.954 15.724 1.00 54.00 347 GLY A O 1
ATOM 2789 N N . ARG A 1 348 ? -37.123 -27.943 17.141 1.00 55.72 348 ARG A N 1
ATOM 2790 C CA . ARG A 1 348 ? -38.147 -28.550 18.012 1.00 55.72 348 ARG A CA 1
ATOM 2791 C C . ARG A 1 348 ? -38.984 -27.487 18.724 1.00 55.72 348 ARG A C 1
ATOM 2793 O O . ARG A 1 348 ? -40.203 -27.625 18.784 1.00 55.72 348 ARG A O 1
ATOM 2800 N N . PHE A 1 349 ? -38.357 -26.412 19.202 1.00 46.72 349 PHE A N 1
ATOM 2801 C CA . PHE A 1 349 ? -39.051 -25.287 19.832 1.00 46.72 349 PHE A CA 1
ATOM 2802 C C . PHE A 1 349 ? -40.021 -24.584 18.866 1.00 46.72 349 PHE A C 1
ATOM 2804 O O . PHE A 1 349 ? -41.184 -24.362 19.203 1.00 46.72 349 PHE A O 1
ATOM 2811 N N . LEU A 1 350 ? -39.594 -24.309 17.629 1.00 48.28 350 LEU A N 1
ATOM 2812 C CA . LEU A 1 350 ? -40.455 -23.704 16.604 1.00 48.28 350 LEU A CA 1
ATOM 2813 C C . LEU A 1 350 ? -41.616 -24.626 16.190 1.00 48.28 350 LEU A C 1
ATOM 2815 O O . LEU A 1 350 ? -42.731 -24.152 15.963 1.00 48.28 350 LEU A O 1
ATOM 2819 N N . GLN A 1 351 ? -41.388 -25.942 16.114 1.00 60.81 351 GLN A N 1
ATOM 2820 C CA . GLN A 1 351 ? -42.455 -26.917 15.857 1.00 60.81 351 GLN A CA 1
ATOM 2821 C C . GLN A 1 351 ? -43.476 -26.986 16.995 1.00 60.81 351 GLN A C 1
ATOM 2823 O O . GLN A 1 351 ? -44.673 -27.074 16.720 1.00 60.81 351 GLN A O 1
ATOM 2828 N N . GLN A 1 352 ? -43.015 -26.940 18.247 1.00 62.28 352 GLN A N 1
ATOM 2829 C CA . GLN A 1 352 ? -43.881 -26.955 19.423 1.00 62.28 352 GLN A CA 1
ATOM 2830 C C . GLN A 1 352 ? -44.780 -25.711 19.448 1.00 62.28 352 GLN A C 1
ATOM 2832 O O . GLN A 1 352 ? -45.998 -25.849 19.481 1.00 62.28 352 GLN A O 1
ATOM 2837 N N . ASN A 1 353 ? -44.211 -24.515 19.264 1.00 50.97 353 ASN A N 1
ATOM 2838 C CA . ASN A 1 353 ? -44.992 -23.273 19.221 1.00 50.97 353 ASN A CA 1
ATOM 2839 C C . ASN A 1 353 ? -45.997 -23.230 18.057 1.00 50.97 353 ASN A C 1
ATOM 2841 O O . ASN A 1 353 ? -47.098 -22.710 18.214 1.00 50.97 353 ASN A O 1
ATOM 2845 N N . ARG A 1 354 ? -45.673 -23.815 16.892 1.00 57.47 354 ARG A N 1
ATOM 2846 C CA . ARG A 1 354 ? -46.641 -23.950 15.784 1.00 57.47 354 ARG A CA 1
ATOM 2847 C C . ARG A 1 354 ? -47.796 -24.896 16.113 1.00 57.47 354 ARG A C 1
ATOM 2849 O O . ARG A 1 354 ? -48.914 -24.642 15.673 1.00 57.47 354 ARG A O 1
ATOM 2856 N N . ARG A 1 355 ? -47.541 -25.980 16.855 1.00 66.25 355 ARG A N 1
ATOM 2857 C CA . ARG A 1 355 ? -48.598 -26.894 17.321 1.00 66.25 355 ARG A CA 1
ATOM 2858 C C . ARG A 1 355 ? -49.489 -26.215 18.348 1.00 66.25 355 ARG A C 1
ATOM 2860 O O . ARG A 1 355 ? -50.702 -26.251 18.187 1.00 66.25 355 ARG A O 1
ATOM 2867 N N . ASP A 1 356 ? -48.893 -25.532 19.317 1.00 61.12 356 ASP A N 1
ATOM 2868 C CA . ASP A 1 356 ? -49.629 -24.855 20.384 1.00 61.12 356 ASP A CA 1
ATOM 2869 C C . ASP A 1 356 ? -50.477 -23.692 19.825 1.00 61.12 356 ASP A C 1
ATOM 2871 O O . ASP A 1 356 ? -51.632 -23.516 20.214 1.00 61.12 356 ASP A O 1
ATOM 2875 N N . ALA A 1 357 ? -49.965 -22.963 18.823 1.00 57.59 357 ALA A N 1
ATOM 2876 C CA . ALA A 1 357 ? -50.732 -21.956 18.086 1.00 57.59 357 ALA A CA 1
ATOM 2877 C C . ALA A 1 357 ? -51.869 -22.571 17.241 1.00 57.59 357 ALA A C 1
ATOM 2879 O O . ALA A 1 357 ? -52.965 -22.017 17.181 1.00 57.59 357 ALA A O 1
ATOM 2880 N N . GLY A 1 358 ? -51.643 -23.731 16.614 1.00 63.59 358 GLY A N 1
ATOM 2881 C CA . GLY A 1 358 ? -52.676 -24.457 15.865 1.00 63.59 358 GLY A CA 1
ATOM 2882 C C . GLY A 1 358 ? -53.785 -25.033 16.755 1.00 63.59 358 GLY A C 1
ATOM 2883 O O . GLY A 1 358 ? -54.960 -24.979 16.390 1.00 63.59 358 GLY A O 1
ATOM 2884 N N . GLU A 1 359 ? -53.442 -25.533 17.944 1.00 55.94 359 GLU A N 1
ATOM 2885 C CA . GLU A 1 359 ? -54.410 -26.036 18.928 1.00 55.94 359 GLU A CA 1
ATOM 2886 C C . GLU A 1 359 ? -55.241 -24.916 19.563 1.00 55.94 359 GLU A C 1
ATOM 2888 O O . GLU A 1 359 ? -56.419 -25.127 19.856 1.00 55.94 359 GLU A O 1
ATOM 2893 N N . GLN A 1 360 ? -54.676 -23.716 19.735 1.00 45.78 360 GLN A N 1
ATOM 2894 C CA . GLN A 1 360 ? -55.443 -22.550 20.178 1.00 45.78 360 GLN A CA 1
ATOM 2895 C C . GLN A 1 360 ? -56.460 -22.095 19.126 1.00 45.78 360 GLN A C 1
ATOM 2897 O O . GLN A 1 360 ? -57.586 -21.772 19.491 1.00 45.78 360 GLN A O 1
ATOM 2902 N N . VAL A 1 361 ? -56.117 -22.140 17.835 1.00 41.91 361 VAL A N 1
ATOM 2903 C CA . VAL A 1 361 ? -57.045 -21.795 16.740 1.00 41.91 361 VAL A CA 1
ATOM 2904 C C . VAL A 1 361 ? -58.134 -22.860 16.546 1.00 41.91 361 VAL A C 1
ATOM 2906 O O . VAL A 1 361 ? -59.247 -22.518 16.178 1.00 41.91 361 VAL A O 1
ATOM 2909 N N . SER A 1 362 ? -57.860 -24.132 16.855 1.00 38.97 362 SER A N 1
ATOM 2910 C CA . SER A 1 362 ? -58.850 -25.226 16.824 1.00 38.97 362 SER A CA 1
ATOM 2911 C C . SER A 1 362 ? -59.830 -25.229 18.011 1.00 38.97 362 SER A C 1
ATOM 2913 O O . SER A 1 362 ? -60.766 -26.032 18.021 1.00 38.97 362 SER A O 1
ATOM 2915 N N . ARG A 1 363 ? -59.589 -24.409 19.043 1.00 44.09 363 ARG A N 1
ATOM 2916 C CA . ARG A 1 363 ? -60.460 -24.267 20.226 1.00 44.09 363 ARG A CA 1
ATOM 2917 C C . ARG A 1 363 ? -61.374 -23.036 20.171 1.00 44.09 363 ARG A C 1
ATOM 2919 O O . ARG A 1 363 ? -62.161 -22.850 21.100 1.00 44.09 363 ARG A O 1
ATOM 2926 N N . PHE A 1 364 ? -61.282 -22.242 19.106 1.00 39.00 364 PHE A N 1
ATOM 2927 C CA . PHE A 1 364 ? -62.272 -21.242 18.706 1.00 39.00 364 PHE A CA 1
ATOM 2928 C C . PHE A 1 364 ? -63.099 -21.787 17.542 1.00 39.00 364 PHE A C 1
ATOM 2930 O O . PHE A 1 364 ? -64.284 -21.395 17.452 1.00 39.00 364 PHE A O 1
#